Protein AF-A0A969QFD8-F1 (afdb_monomer_lite)

Radius of gyration: 20.41 Å; chains: 1; bounding box: 61×37×52 Å

Sequence (266 aa):
MTRLIWNYPTSTESVPLLQQVFSNPSCPCCQQQPLLTPTDKQSQSDGSTYSVYLQVLVCPECGWWFISKDSWSSYCDDRDRAFRNVSATGAALARYSTLLDSEQITLLCNEVKQHLSGQGVSKAWGAMEDATLMILKDFGYQARATARSKDGGVDIILDHPVKGTVYVQVKHSKNKIGVEILRELVGTMCIRGINDALLVTSSGFTKGVQCERDFASNAGRIVELVDGERFIAALNLSSKLHIPKLDEILTVAQPSTPILGEIRDL

Foldseek 3Di:
DPDDLLFQDCPQVPLVVLLCCVVFQADPPVVDDDRFDWDEKDKDDPVAFKIWIWTKTADLPQGKIKIKIWMWGDDPVGRQKIKIWMFMGIAGQPHQDPLDDPVLLVVLLVLLVQLQVLHDDQPSQVSLLSLVQLLSVSSVWDKDADPPDDQQQFGMWTQDPPQGIETEHEEEDSDADELVVVVSVLVSCVVVVHQHYEYAYSYHHDPVNVVSQVVSVVVSRHYDYHYNLSSSLSSQSSDSPDNHYPVSNVSRYDRDRINDIDMDRD

Structure (mmCIF, N/CA/C/O backbone):
data_AF-A0A969QFD8-F1
#
_entry.id   AF-A0A969QFD8-F1
#
loop_
_atom_site.group_PDB
_atom_site.id
_atom_site.type_symbol
_atom_site.label_atom_id
_atom_site.label_alt_id
_atom_site.label_comp_id
_atom_site.label_asym_id
_atom_site.label_entity_id
_atom_site.label_seq_id
_atom_site.pdbx_PDB_ins_code
_atom_site.Cartn_x
_atom_site.Cartn_y
_atom_site.Cartn_z
_atom_site.occupancy
_atom_site.B_iso_or_equiv
_atom_site.auth_seq_id
_atom_site.auth_comp_id
_atom_site.auth_asym_id
_atom_site.auth_atom_id
_atom_site.pdbx_PDB_model_num
ATOM 1 N N . MET A 1 1 ? 9.163 -15.583 5.776 1.00 44.06 1 MET A N 1
ATOM 2 C CA . MET A 1 1 ? 8.708 -14.208 6.077 1.00 44.06 1 MET A CA 1
ATOM 3 C C . MET A 1 1 ? 7.225 -14.135 5.788 1.00 44.06 1 MET A C 1
ATOM 5 O O . MET A 1 1 ? 6.814 -14.563 4.715 1.00 44.06 1 MET A O 1
ATOM 9 N N . THR A 1 2 ? 6.422 -13.672 6.739 1.00 55.09 2 THR A N 1
ATOM 10 C CA . THR A 1 2 ? 4.985 -13.475 6.536 1.00 55.09 2 THR A CA 1
ATOM 11 C C . THR A 1 2 ? 4.796 -12.332 5.544 1.00 55.09 2 THR A C 1
ATOM 13 O O . THR A 1 2 ? 5.302 -11.235 5.764 1.00 55.09 2 THR A O 1
ATOM 16 N N . ARG A 1 3 ? 4.133 -12.600 4.421 1.00 68.94 3 ARG A N 1
ATOM 17 C CA . ARG A 1 3 ? 3.879 -11.601 3.380 1.00 68.94 3 ARG A CA 1
ATOM 18 C C . ARG A 1 3 ? 3.001 -10.475 3.939 1.00 68.94 3 ARG A C 1
ATOM 20 O O . ARG A 1 3 ? 1.998 -10.769 4.591 1.00 68.94 3 ARG A O 1
ATOM 27 N N . LEU A 1 4 ? 3.407 -9.226 3.696 1.00 87.25 4 LEU A N 1
ATOM 28 C CA . LEU A 1 4 ? 2.625 -8.036 4.044 1.00 87.25 4 LEU A CA 1
ATOM 29 C C . LEU A 1 4 ? 1.307 -8.039 3.264 1.00 87.25 4 LEU A C 1
ATOM 31 O O . LEU A 1 4 ? 1.282 -8.397 2.086 1.00 87.25 4 LEU A O 1
ATOM 35 N N . ILE A 1 5 ? 0.236 -7.641 3.937 1.00 92.62 5 ILE A N 1
ATOM 36 C CA . ILE A 1 5 ? -1.103 -7.487 3.377 1.00 92.62 5 ILE A CA 1
ATOM 37 C C . ILE A 1 5 ? -1.192 -6.134 2.660 1.00 92.62 5 ILE A C 1
ATOM 39 O O . ILE A 1 5 ? -1.729 -6.079 1.556 1.00 92.62 5 ILE A O 1
ATOM 43 N N . TRP A 1 6 ? -0.629 -5.059 3.236 1.00 94.62 6 TRP A N 1
ATOM 44 C CA . TRP A 1 6 ? -0.626 -3.720 2.625 1.00 94.62 6 TRP A CA 1
ATOM 45 C C . TRP A 1 6 ? 0.521 -3.551 1.621 1.00 94.62 6 TRP A C 1
ATOM 47 O O . TRP A 1 6 ? 1.492 -2.821 1.848 1.00 94.62 6 TRP A O 1
ATOM 57 N N . ASN A 1 7 ? 0.449 -4.315 0.538 1.00 89.31 7 ASN A N 1
ATOM 58 C CA . ASN A 1 7 ? 1.453 -4.361 -0.515 1.00 89.31 7 ASN A CA 1
ATOM 59 C C . ASN A 1 7 ? 0.791 -4.857 -1.805 1.00 89.31 7 ASN A C 1
ATOM 61 O O . ASN A 1 7 ? -0.058 -5.754 -1.744 1.00 89.31 7 ASN A O 1
ATOM 65 N N . TYR A 1 8 ? 1.200 -4.328 -2.960 1.00 81.81 8 TYR A N 1
ATOM 66 C CA . TYR A 1 8 ? 0.716 -4.854 -4.234 1.00 81.81 8 TYR A CA 1
ATOM 67 C C . TYR A 1 8 ? 1.110 -6.325 -4.369 1.00 81.81 8 TYR A C 1
ATOM 69 O O . TYR A 1 8 ? 2.271 -6.692 -4.137 1.00 81.81 8 TYR A O 1
ATOM 77 N N . PRO A 1 9 ? 0.157 -7.207 -4.706 1.00 69.19 9 PRO A N 1
ATOM 78 C CA . PRO A 1 9 ? 0.462 -8.608 -4.805 1.00 69.19 9 PRO A CA 1
ATOM 79 C C . PRO A 1 9 ? 1.379 -8.859 -5.994 1.00 69.19 9 PRO A C 1
ATOM 81 O O . PRO A 1 9 ? 1.215 -8.322 -7.083 1.00 69.19 9 PRO A O 1
ATOM 84 N N . THR A 1 10 ? 2.232 -9.848 -5.803 1.00 58.56 10 THR A N 1
ATOM 85 C CA . THR A 1 10 ? 2.947 -10.566 -6.845 1.00 58.56 10 THR A CA 1
ATOM 86 C C . THR A 1 10 ? 2.065 -11.140 -7.973 1.00 58.56 10 THR A C 1
ATOM 88 O O . THR A 1 10 ? 2.559 -11.798 -8.871 1.00 58.56 10 THR A O 1
ATOM 91 N N . SER A 1 11 ? 0.738 -11.013 -7.953 1.00 51.22 11 SER A N 1
ATOM 92 C CA . SER A 1 11 ? -0.118 -11.596 -9.002 1.00 51.22 11 SER A CA 1
ATOM 93 C C . SER A 1 11 ? 0.009 -10.879 -10.349 1.00 51.22 11 SER A C 1
ATOM 95 O O . SER A 1 11 ? -0.437 -11.395 -11.369 1.00 51.22 11 SER A O 1
ATOM 97 N N . THR A 1 12 ? 0.639 -9.709 -10.371 1.00 56.19 12 THR A N 1
ATOM 98 C CA . THR A 1 12 ? 1.088 -9.019 -11.584 1.00 56.19 12 THR A CA 1
ATOM 99 C C . THR A 1 12 ? 2.451 -9.520 -12.081 1.0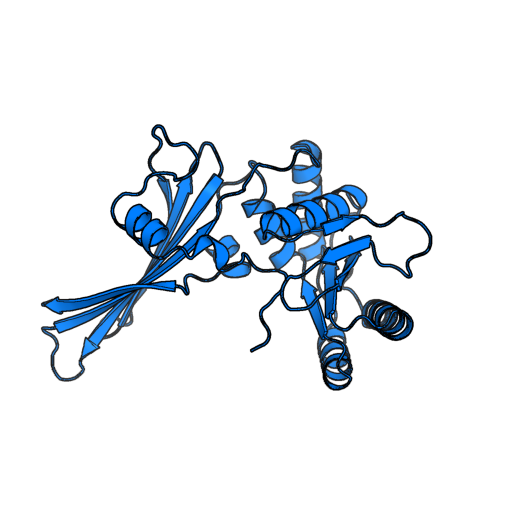0 56.19 12 THR A C 1
ATOM 101 O O . THR A 1 12 ? 2.889 -9.125 -13.160 1.00 56.19 12 THR A O 1
ATOM 104 N N . GLU A 1 13 ? 3.091 -10.446 -11.355 1.00 62.28 13 GLU A N 1
ATOM 105 C CA . GLU A 1 13 ? 4.357 -11.116 -11.694 1.00 62.28 13 GLU A CA 1
ATOM 106 C C . GLU A 1 13 ? 4.190 -12.231 -12.725 1.00 62.28 13 GLU A C 1
ATOM 108 O O . GLU A 1 13 ? 4.872 -13.257 -12.690 1.00 62.28 13 GLU A O 1
ATOM 113 N N . SER A 1 14 ? 3.287 -12.053 -13.688 1.00 82.19 14 SER A N 1
ATOM 114 C CA . SER A 1 14 ? 3.366 -12.868 -14.892 1.00 82.19 14 SER A CA 1
ATOM 115 C C . SER A 1 14 ? 4.695 -12.534 -15.568 1.00 82.19 14 SER A C 1
ATOM 117 O O . SER A 1 14 ? 4.820 -11.501 -16.223 1.00 82.19 14 SER A O 1
ATOM 119 N N . VAL A 1 15 ? 5.707 -13.386 -15.368 1.00 86.94 15 VAL A N 1
ATOM 120 C CA . VAL A 1 15 ? 7.053 -13.212 -15.936 1.00 86.94 15 VAL A CA 1
ATOM 121 C C . VAL A 1 15 ? 6.979 -12.909 -17.438 1.00 86.94 15 VAL A C 1
ATOM 123 O O . VAL A 1 15 ? 7.601 -11.928 -17.845 1.00 86.94 15 VAL A O 1
ATOM 126 N N . PRO A 1 16 ? 6.161 -13.615 -18.254 1.00 89.38 16 PRO A N 1
ATOM 127 C CA . PRO A 1 16 ? 5.999 -13.271 -19.666 1.00 89.38 16 PRO A CA 1
ATOM 128 C C . PRO A 1 16 ? 5.479 -11.847 -19.899 1.00 89.38 16 PRO A C 1
ATOM 130 O O . PRO A 1 16 ? 5.976 -11.150 -20.781 1.00 89.38 16 PRO A O 1
ATOM 133 N N . LEU A 1 17 ? 4.512 -11.387 -19.098 1.00 87.12 17 LEU A N 1
ATOM 134 C CA . LEU A 1 17 ? 3.973 -10.030 -19.204 1.00 87.12 17 LEU A CA 1
ATOM 135 C C . LEU A 1 17 ? 5.034 -8.983 -18.851 1.00 87.12 17 LEU A C 1
ATOM 137 O O . LEU A 1 17 ? 5.200 -8.006 -19.577 1.00 87.12 17 LEU A O 1
ATOM 141 N N . LEU A 1 18 ? 5.767 -9.188 -17.755 1.00 89.56 18 LEU A N 1
ATOM 142 C CA . LEU A 1 18 ? 6.819 -8.270 -17.323 1.00 89.56 18 LEU A CA 1
ATOM 143 C C . LEU A 1 18 ? 7.976 -8.222 -18.328 1.00 89.56 18 LEU A C 1
ATOM 145 O O . LEU A 1 18 ? 8.463 -7.138 -18.636 1.00 89.56 18 LEU A O 1
ATOM 149 N N . GLN A 1 19 ? 8.381 -9.367 -18.886 1.00 91.12 19 GLN A N 1
ATOM 150 C CA . GLN A 1 19 ? 9.381 -9.444 -19.956 1.00 91.12 19 GLN A CA 1
ATOM 151 C C . GLN A 1 19 ? 8.914 -8.725 -21.225 1.00 91.12 19 GLN A C 1
ATOM 153 O O . GLN A 1 19 ? 9.698 -8.003 -21.846 1.00 91.12 19 GLN A O 1
ATOM 158 N N . GLN A 1 20 ? 7.641 -8.884 -21.599 1.00 88.56 20 GLN A N 1
ATOM 159 C CA . GLN A 1 20 ? 7.056 -8.183 -22.738 1.00 88.56 20 GLN A CA 1
ATOM 160 C C . GLN A 1 20 ? 7.079 -6.668 -22.520 1.00 88.56 20 GLN A C 1
ATOM 162 O O . GLN A 1 20 ? 7.530 -5.948 -23.405 1.00 88.56 20 GLN A O 1
ATOM 167 N N . VAL A 1 21 ? 6.640 -6.189 -21.352 1.00 89.25 21 VAL A N 1
ATOM 168 C CA . VAL A 1 21 ? 6.640 -4.757 -21.014 1.00 89.25 21 VAL A CA 1
ATOM 169 C C . VAL A 1 21 ? 8.061 -4.196 -20.965 1.00 89.25 21 VAL A C 1
ATOM 171 O O . VAL A 1 21 ? 8.307 -3.118 -21.496 1.00 89.25 21 VAL A O 1
ATOM 174 N N . PHE A 1 22 ? 9.008 -4.930 -20.379 1.00 91.00 22 PHE A N 1
ATOM 175 C CA . PHE A 1 22 ? 10.412 -4.520 -20.332 1.00 91.00 22 PHE A CA 1
ATOM 176 C C . PHE A 1 22 ? 11.025 -4.385 -21.733 1.00 91.00 22 PHE A C 1
ATOM 178 O O . PHE A 1 22 ? 11.768 -3.444 -21.998 1.00 91.00 22 PHE A O 1
ATOM 185 N N . SER A 1 23 ? 10.690 -5.306 -22.641 1.00 90.00 23 SER A N 1
ATOM 186 C CA . SER A 1 23 ? 11.219 -5.319 -24.013 1.00 90.00 23 SER A CA 1
ATOM 187 C C . SER A 1 23 ? 10.511 -4.318 -24.930 1.00 90.00 23 SER A C 1
ATOM 189 O O . SER A 1 23 ? 11.124 -3.741 -25.824 1.00 90.00 23 SER A O 1
ATOM 191 N N . ASN A 1 24 ? 9.207 -4.130 -24.728 1.00 88.81 24 ASN A N 1
ATOM 192 C CA . ASN A 1 24 ? 8.355 -3.224 -25.483 1.00 88.81 24 ASN A CA 1
ATOM 193 C C . ASN A 1 24 ? 7.373 -2.540 -24.513 1.00 88.81 24 ASN A C 1
ATOM 195 O O . ASN A 1 24 ? 6.328 -3.133 -24.210 1.00 88.81 24 ASN A O 1
ATOM 199 N N . PRO A 1 25 ? 7.687 -1.319 -24.028 1.00 88.12 25 PRO A N 1
ATOM 200 C CA . PRO A 1 25 ? 6.957 -0.627 -22.964 1.00 88.12 25 PRO A CA 1
ATOM 201 C C . PRO A 1 25 ? 5.576 -0.162 -23.429 1.00 88.12 25 PRO A C 1
ATOM 203 O O . PRO A 1 25 ? 5.309 1.015 -23.635 1.00 88.12 25 PRO A O 1
ATOM 206 N N . SER A 1 26 ? 4.678 -1.121 -23.594 1.00 87.06 26 SER A N 1
ATOM 207 C CA . SER A 1 26 ? 3.299 -0.969 -24.028 1.00 87.06 26 SER A CA 1
ATOM 208 C C . SER A 1 26 ? 2.376 -1.262 -22.855 1.00 87.06 26 SER A C 1
ATOM 210 O O . SER A 1 26 ? 2.616 -2.187 -22.080 1.00 87.06 26 SER A O 1
ATOM 212 N N . CYS A 1 27 ? 1.326 -0.455 -22.696 1.00 86.00 27 CYS A N 1
ATOM 213 C CA . CYS A 1 27 ? 0.363 -0.668 -21.624 1.00 86.00 27 CYS A CA 1
ATOM 214 C C . CYS A 1 27 ? -0.453 -1.952 -21.875 1.00 86.00 27 CYS A C 1
ATOM 216 O O . CYS A 1 27 ? -1.173 -2.012 -22.878 1.00 86.00 27 CYS A O 1
ATOM 218 N N . PRO A 1 28 ? -0.435 -2.942 -20.959 1.00 81.38 28 PRO A N 1
ATOM 219 C CA . PRO A 1 28 ? -1.220 -4.169 -21.118 1.00 81.38 28 PRO A CA 1
ATOM 220 C C . PRO A 1 28 ? -2.738 -3.944 -21.114 1.00 81.38 28 PRO A C 1
ATOM 222 O O . PRO A 1 28 ? -3.484 -4.750 -21.669 1.00 81.38 28 PRO A O 1
ATOM 225 N N . CYS A 1 29 ? -3.201 -2.858 -20.486 1.00 80.00 29 CYS A N 1
ATOM 226 C CA . CYS A 1 29 ? -4.624 -2.562 -20.321 1.00 80.00 29 CYS A CA 1
ATOM 227 C C . CYS A 1 29 ? -5.227 -1.790 -21.494 1.00 80.00 29 CYS A C 1
ATOM 229 O O . CYS A 1 29 ? -6.344 -2.093 -21.904 1.00 80.00 29 CYS A O 1
ATOM 231 N N . CYS A 1 30 ? -4.525 -0.785 -22.027 1.00 81.12 30 CYS A N 1
ATOM 232 C CA . CYS A 1 30 ? -5.112 0.105 -23.032 1.00 81.12 30 CYS A CA 1
ATOM 233 C C . CYS A 1 30 ? -5.181 -0.525 -24.427 1.00 81.12 30 CYS A C 1
ATOM 235 O O . CYS A 1 30 ? -5.957 -0.038 -25.238 1.00 81.12 30 CYS A O 1
ATOM 237 N N . GLN A 1 31 ? -4.406 -1.589 -24.699 1.00 68.25 31 GLN A N 1
ATOM 238 C CA . GLN A 1 31 ? -4.367 -2.407 -25.935 1.00 68.25 31 GLN A CA 1
ATOM 239 C C . GLN A 1 31 ? -4.260 -1.654 -27.284 1.00 68.25 31 GLN A C 1
ATOM 241 O O . GLN A 1 31 ? -4.106 -2.274 -28.333 1.00 68.25 31 GLN A O 1
ATOM 246 N N . GLN A 1 32 ? -4.276 -0.327 -27.269 1.00 60.97 32 GLN A N 1
ATOM 247 C CA . GLN A 1 32 ? -4.132 0.609 -28.368 1.00 60.97 32 GLN A CA 1
ATOM 248 C C . GLN A 1 32 ? -3.302 1.752 -27.791 1.00 60.97 32 GLN A C 1
ATOM 250 O O . GLN A 1 32 ? -3.671 2.297 -26.754 1.00 60.97 32 GLN A O 1
ATOM 255 N N . GLN A 1 33 ? -2.131 1.999 -28.385 1.00 67.88 33 GLN A N 1
ATOM 256 C CA . GLN A 1 33 ? -1.083 2.923 -27.924 1.00 67.88 33 GLN A CA 1
ATOM 257 C C . GLN A 1 33 ? -1.597 4.024 -26.977 1.00 67.88 33 GLN A C 1
ATOM 259 O O . GLN A 1 33 ? -2.356 4.899 -27.386 1.00 67.88 33 GLN A O 1
ATOM 264 N N . PRO A 1 34 ? -1.139 3.992 -25.718 1.00 67.38 34 PRO A N 1
ATOM 265 C CA . PRO A 1 34 ? 0.141 4.642 -25.477 1.00 67.38 34 PRO A CA 1
ATOM 266 C C . PRO A 1 34 ? 1.243 3.696 -24.999 1.00 67.38 34 PRO A C 1
ATOM 268 O O . PRO A 1 34 ? 1.012 2.696 -24.311 1.00 67.38 34 PRO A O 1
ATOM 271 N N . LEU A 1 35 ? 2.469 4.068 -25.369 1.00 80.44 35 LEU A N 1
ATOM 272 C CA . LEU A 1 35 ? 3.688 3.576 -24.740 1.00 80.44 35 LEU A CA 1
ATOM 273 C C . LEU A 1 35 ? 3.710 4.059 -23.288 1.00 80.44 35 LEU A C 1
ATOM 275 O O . LEU A 1 35 ? 3.351 5.204 -23.006 1.00 80.44 35 LEU A O 1
ATOM 279 N N . LEU A 1 36 ? 4.124 3.192 -22.372 1.00 85.94 36 LEU A N 1
ATOM 280 C CA . LEU A 1 36 ? 4.366 3.591 -20.997 1.00 85.94 36 LEU A CA 1
ATOM 281 C C . LEU A 1 36 ? 5.479 4.634 -20.983 1.00 85.94 36 LEU A C 1
ATOM 283 O O . LEU A 1 36 ? 6.554 4.432 -21.551 1.00 85.94 36 LEU A O 1
ATOM 287 N N . THR A 1 37 ? 5.215 5.757 -20.333 1.00 86.38 37 THR A N 1
ATOM 288 C CA . THR A 1 37 ? 6.159 6.865 -20.266 1.00 86.38 37 THR A CA 1
ATOM 289 C C . THR A 1 37 ? 7.033 6.720 -19.028 1.00 86.38 37 THR A C 1
ATOM 291 O O . THR A 1 37 ? 6.484 6.478 -17.949 1.00 86.38 37 THR A O 1
ATOM 294 N N . PRO A 1 38 ? 8.362 6.891 -19.136 1.00 88.19 38 PRO A N 1
ATOM 295 C CA . PRO A 1 38 ? 9.219 7.004 -17.967 1.00 88.19 38 PRO A CA 1
ATOM 296 C C . PRO A 1 38 ? 8.808 8.201 -17.112 1.00 88.19 38 PRO A C 1
ATOM 298 O O . PRO A 1 38 ? 8.730 9.316 -17.627 1.00 88.19 38 PRO A O 1
ATOM 301 N N . THR A 1 39 ? 8.552 7.979 -15.825 1.00 86.94 39 THR A N 1
ATOM 302 C CA . THR A 1 39 ? 8.133 9.047 -14.897 1.00 86.94 39 THR A CA 1
ATOM 303 C C . THR A 1 39 ? 9.226 9.408 -13.907 1.00 86.94 39 THR A C 1
ATOM 305 O O . THR A 1 39 ? 9.396 10.581 -13.582 1.00 86.94 39 THR A O 1
ATOM 308 N N . ASP A 1 40 ? 9.990 8.414 -13.462 1.00 88.88 40 ASP A N 1
ATOM 309 C CA . ASP A 1 40 ? 11.033 8.577 -12.460 1.00 88.88 40 ASP A CA 1
ATOM 310 C C . ASP A 1 40 ? 12.137 7.528 -12.651 1.00 88.88 40 ASP A C 1
ATOM 312 O O . ASP A 1 40 ? 11.900 6.430 -13.174 1.00 88.88 40 ASP A O 1
ATOM 316 N N . LYS A 1 41 ? 13.363 7.875 -12.259 1.00 91.88 41 LYS A N 1
ATOM 317 C CA . LYS A 1 41 ? 14.524 6.986 -12.331 1.00 91.88 41 LYS A CA 1
ATOM 318 C C . LYS A 1 41 ? 15.559 7.331 -11.272 1.00 91.88 41 LYS A C 1
ATOM 320 O O . LYS A 1 41 ? 15.825 8.496 -10.993 1.00 91.88 41 LYS A O 1
ATOM 325 N N . GLN A 1 42 ? 16.230 6.303 -10.774 1.00 94.44 42 GLN A N 1
ATOM 326 C CA . GLN A 1 42 ? 17.349 6.446 -9.853 1.00 94.44 42 GLN A CA 1
ATOM 327 C C . GLN A 1 42 ? 18.483 5.527 -10.284 1.00 94.44 42 GLN A C 1
ATOM 329 O O . GLN A 1 42 ? 18.254 4.399 -10.709 1.00 94.44 42 GLN A O 1
ATOM 334 N N . SER A 1 43 ? 19.716 6.001 -10.155 1.00 92.62 43 SER A N 1
ATOM 335 C CA . SER A 1 43 ? 20.909 5.190 -10.372 1.00 92.62 43 SER A CA 1
ATOM 336 C C . SER A 1 43 ? 21.813 5.259 -9.154 1.00 92.62 43 SER A C 1
ATOM 338 O O . SER A 1 43 ? 22.049 6.342 -8.620 1.00 92.62 43 SER A O 1
ATOM 340 N N . GLN A 1 44 ? 22.357 4.119 -8.755 1.00 91.94 44 GLN A N 1
ATOM 341 C CA . GLN A 1 44 ? 23.381 4.006 -7.728 1.00 91.94 44 GLN A CA 1
ATOM 342 C C . GLN A 1 44 ? 24.544 3.204 -8.303 1.00 91.94 44 GLN A C 1
ATOM 344 O O . GLN A 1 44 ? 24.328 2.162 -8.910 1.00 91.94 44 GLN A O 1
ATOM 349 N N . SER A 1 45 ? 25.772 3.680 -8.126 1.00 88.56 45 SER A N 1
ATOM 350 C CA . SER A 1 45 ? 26.978 2.975 -8.555 1.00 88.56 45 SER A CA 1
ATOM 351 C C . SER A 1 45 ? 28.075 3.177 -7.520 1.00 88.56 45 SER A C 1
ATOM 353 O O . SER A 1 45 ? 28.200 4.270 -6.965 1.00 88.56 45 SER A O 1
ATOM 355 N N . ASP A 1 46 ? 28.853 2.131 -7.260 1.00 86.19 46 ASP A N 1
ATOM 356 C CA . ASP A 1 46 ? 30.085 2.213 -6.469 1.00 86.19 46 ASP A CA 1
ATOM 357 C C . ASP A 1 46 ? 31.292 2.689 -7.308 1.00 86.19 46 ASP A C 1
ATOM 359 O O . ASP A 1 46 ? 32.407 2.788 -6.799 1.00 86.19 46 ASP A O 1
ATOM 363 N N . GLY A 1 47 ? 31.076 2.971 -8.600 1.00 78.94 47 GLY A N 1
ATOM 364 C CA . GLY A 1 47 ? 32.098 3.409 -9.549 1.00 78.94 47 GLY A CA 1
ATOM 365 C C . GLY A 1 47 ? 33.055 2.309 -10.011 1.00 78.94 47 GLY A C 1
ATOM 366 O O . GLY A 1 47 ? 34.037 2.620 -10.683 1.00 78.94 47 GLY A O 1
ATOM 367 N N . SER A 1 48 ? 32.815 1.047 -9.651 1.00 77.38 48 SER A N 1
ATOM 368 C CA . SER A 1 48 ? 33.749 -0.045 -9.927 1.00 77.38 48 SER A CA 1
ATOM 369 C C . SER A 1 48 ? 33.080 -1.381 -10.237 1.00 77.38 48 SER A C 1
ATOM 371 O O . SER A 1 48 ? 33.228 -1.880 -11.348 1.00 77.38 48 SER A O 1
ATOM 373 N N . THR A 1 49 ? 32.384 -1.980 -9.274 1.00 81.50 49 THR A N 1
ATOM 374 C CA . THR A 1 49 ? 31.959 -3.383 -9.332 1.00 81.50 49 THR A CA 1
ATOM 375 C C . THR A 1 49 ? 30.460 -3.559 -9.341 1.00 81.50 49 THR A C 1
ATOM 377 O O . THR A 1 49 ? 29.990 -4.600 -9.788 1.00 81.50 49 THR A O 1
ATOM 380 N N . TYR A 1 50 ? 29.708 -2.572 -8.866 1.00 87.62 50 TYR A N 1
ATOM 381 C CA . TYR A 1 50 ? 28.277 -2.706 -8.692 1.00 87.62 50 TYR A CA 1
ATOM 382 C C . TYR A 1 50 ? 27.540 -1.433 -9.084 1.00 87.62 50 TYR A C 1
ATOM 384 O O . TYR A 1 50 ? 27.818 -0.338 -8.588 1.00 87.62 50 TYR A O 1
ATOM 392 N N . SER A 1 51 ? 26.541 -1.594 -9.947 1.00 92.00 51 SER A N 1
ATOM 393 C CA . SER A 1 51 ? 25.603 -0.528 -10.275 1.00 92.00 51 SER A CA 1
ATOM 394 C C . SER A 1 51 ? 24.169 -1.036 -10.329 1.00 92.00 51 SER A C 1
ATOM 396 O O . SER A 1 51 ? 23.899 -2.201 -10.613 1.00 92.00 51 SER A O 1
ATOM 398 N N . VAL A 1 52 ? 23.237 -0.149 -9.997 1.00 93.94 52 VAL A N 1
ATOM 399 C CA . VAL A 1 52 ? 21.801 -0.407 -9.970 1.00 93.94 52 VAL A CA 1
ATOM 400 C C . VAL A 1 52 ? 21.086 0.760 -10.611 1.00 93.94 52 VAL A C 1
ATOM 402 O O . VAL A 1 52 ? 21.313 1.913 -10.246 1.00 93.94 52 VAL A O 1
ATOM 405 N N . TYR A 1 53 ? 20.165 0.442 -11.507 1.00 94.81 53 TYR A N 1
ATOM 406 C CA . TYR A 1 53 ? 19.296 1.388 -12.179 1.00 94.81 53 TYR A CA 1
ATOM 407 C C . TYR A 1 53 ? 17.845 1.006 -11.900 1.00 94.81 53 TYR A C 1
ATOM 409 O O . TYR A 1 53 ? 17.417 -0.114 -12.169 1.00 94.81 53 TYR A O 1
ATOM 417 N N . LEU A 1 54 ? 17.092 1.940 -11.334 1.00 95.19 54 LEU A N 1
ATOM 418 C CA . LEU A 1 54 ? 15.655 1.840 -11.129 1.00 95.19 54 LEU A CA 1
ATOM 419 C C . LEU A 1 54 ? 14.952 2.734 -12.142 1.00 95.19 54 LEU A C 1
ATOM 421 O O . LEU A 1 54 ? 15.343 3.889 -12.326 1.00 95.19 54 LEU A O 1
ATOM 425 N N . GLN A 1 55 ? 13.903 2.212 -12.768 1.00 94.06 55 GLN A N 1
ATOM 426 C CA . GLN A 1 55 ? 13.085 2.958 -13.716 1.00 94.06 55 GLN A CA 1
ATOM 427 C C . GLN A 1 55 ? 11.610 2.665 -13.485 1.00 94.06 55 GLN A C 1
ATOM 429 O O . GLN A 1 55 ? 11.219 1.501 -13.396 1.00 94.06 55 GLN A O 1
ATOM 434 N N . VAL A 1 56 ? 10.810 3.729 -13.432 1.00 92.12 56 VAL A N 1
ATOM 435 C CA . VAL A 1 56 ? 9.351 3.667 -13.370 1.00 92.12 56 VAL A CA 1
ATOM 436 C C . 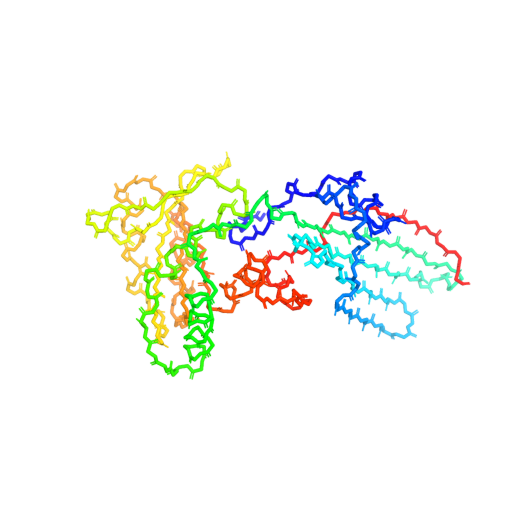VAL A 1 56 ? 8.769 4.048 -14.722 1.00 92.12 56 VAL A C 1
ATOM 438 O O . VAL A 1 56 ? 9.135 5.070 -15.302 1.00 92.12 56 VAL A O 1
ATOM 441 N N . LEU A 1 57 ? 7.842 3.231 -15.203 1.00 90.56 57 LEU A N 1
ATOM 442 C CA . LEU A 1 57 ? 7.043 3.448 -16.396 1.00 90.56 57 LEU A CA 1
ATOM 443 C C . LEU A 1 57 ? 5.567 3.514 -15.996 1.00 90.56 57 LEU A C 1
ATOM 445 O O . LEU A 1 57 ? 5.108 2.664 -15.237 1.00 90.56 57 LEU A O 1
ATOM 449 N N . VAL A 1 58 ? 4.814 4.482 -16.519 1.00 88.19 58 VAL A N 1
ATOM 450 C CA . VAL A 1 58 ? 3.377 4.631 -16.225 1.00 88.19 58 VAL A CA 1
ATOM 451 C C . VAL A 1 58 ? 2.581 4.854 -17.508 1.00 88.19 58 VAL A C 1
ATOM 453 O O . VAL A 1 58 ? 3.040 5.522 -18.432 1.00 88.19 58 VAL A O 1
ATOM 456 N N . CYS A 1 59 ? 1.371 4.301 -17.572 1.00 85.50 59 CYS A N 1
ATOM 457 C CA . CYS A 1 59 ? 0.390 4.620 -18.598 1.00 85.50 59 CYS A CA 1
ATOM 458 C C . CYS A 1 59 ? -0.388 5.884 -18.197 1.00 85.50 59 CYS A C 1
ATOM 460 O O . CYS A 1 59 ? -1.099 5.839 -17.194 1.00 85.50 59 CYS A O 1
ATOM 462 N N . PRO A 1 60 ? -0.339 6.980 -18.973 1.00 80.19 60 PRO A N 1
ATOM 463 C CA . PRO A 1 60 ? -1.062 8.209 -18.628 1.00 80.19 60 PRO A CA 1
ATOM 464 C C . PRO A 1 60 ? -2.593 8.054 -18.677 1.00 80.19 60 PRO A C 1
ATOM 466 O O . PRO A 1 60 ? -3.305 8.794 -18.009 1.00 80.19 60 PRO A O 1
ATOM 469 N N . GLU A 1 61 ? -3.105 7.078 -19.431 1.00 79.38 61 GLU A N 1
ATOM 470 C CA . GLU A 1 61 ? -4.547 6.876 -19.627 1.00 79.38 61 GLU A CA 1
ATOM 471 C C . GLU A 1 61 ? -5.202 6.091 -18.483 1.00 79.38 61 GLU A C 1
ATOM 473 O O . GLU A 1 61 ? -6.247 6.472 -17.939 1.00 79.38 61 GLU A O 1
ATOM 478 N N . CYS A 1 62 ? -4.595 4.957 -18.118 1.00 78.62 62 CYS A N 1
ATOM 479 C CA . CYS A 1 62 ? -5.164 4.026 -17.145 1.00 78.62 62 CYS A CA 1
ATOM 480 C C . CYS A 1 62 ? -4.341 3.885 -15.855 1.00 78.62 62 CYS A C 1
ATOM 482 O O . CYS A 1 62 ? -4.717 3.079 -15.009 1.00 78.62 62 CYS A O 1
ATOM 484 N N . GLY A 1 63 ? -3.215 4.597 -15.727 1.00 79.00 63 GLY A N 1
ATOM 485 C CA . GLY A 1 63 ? -2.325 4.582 -14.556 1.00 79.00 63 GLY A CA 1
ATOM 486 C C . GLY A 1 63 ? -1.632 3.260 -14.268 1.00 79.00 63 GLY A C 1
ATOM 487 O O . GLY A 1 63 ? -1.075 3.092 -13.189 1.00 79.00 63 GLY A O 1
ATOM 488 N N . TRP A 1 64 ? -1.652 2.323 -15.220 1.00 83.81 64 TRP A N 1
ATOM 489 C CA . TRP A 1 64 ? -0.861 1.101 -15.122 1.00 83.81 64 TRP A CA 1
ATOM 490 C C . TRP A 1 64 ? 0.606 1.469 -14.936 1.00 83.81 64 TRP A C 1
ATOM 492 O O . TRP A 1 64 ? 1.123 2.267 -15.719 1.00 83.81 64 TRP A O 1
ATOM 502 N N . TRP A 1 65 ? 1.273 0.900 -13.941 1.00 88.44 65 TRP A N 1
ATOM 503 C CA . TRP A 1 65 ? 2.667 1.213 -13.649 1.00 88.44 65 TRP A CA 1
ATOM 504 C C . TRP A 1 65 ? 3.544 -0.035 -13.678 1.00 88.44 65 TRP A C 1
ATOM 506 O O . TRP A 1 65 ? 3.092 -1.154 -13.432 1.00 88.44 65 TRP A O 1
ATOM 516 N N . PHE A 1 66 ? 4.823 0.176 -13.966 1.00 90.19 66 PHE A N 1
ATOM 517 C CA . PHE A 1 66 ? 5.872 -0.833 -13.964 1.00 90.19 66 PHE A CA 1
ATOM 518 C C . PHE A 1 66 ? 7.151 -0.245 -13.416 1.00 90.19 66 PHE A C 1
ATOM 520 O O . PHE A 1 66 ? 7.530 0.870 -13.759 1.00 90.19 66 PHE A O 1
ATOM 527 N N . ILE A 1 67 ? 7.823 -1.024 -12.585 1.00 92.44 67 ILE A N 1
ATOM 528 C CA . ILE A 1 67 ? 9.133 -0.706 -12.053 1.00 92.44 67 ILE A CA 1
ATOM 529 C C . ILE A 1 67 ? 10.092 -1.846 -12.372 1.00 92.44 67 ILE A C 1
ATOM 531 O O . ILE A 1 67 ? 9.798 -3.013 -12.108 1.00 92.44 67 ILE A O 1
ATOM 535 N N . SER A 1 68 ? 11.260 -1.498 -12.903 1.00 94.00 68 SER A N 1
ATOM 536 C CA . SER A 1 68 ? 12.372 -2.427 -13.097 1.00 94.00 68 SER A CA 1
ATOM 537 C C . SER A 1 68 ? 13.593 -1.986 -12.306 1.00 94.00 68 SER A C 1
ATOM 539 O O . SER A 1 68 ? 13.917 -0.799 -12.269 1.00 94.00 68 SER A O 1
ATOM 541 N N . LYS A 1 69 ? 14.289 -2.963 -11.729 1.00 95.44 69 LYS A N 1
ATOM 542 C CA . LYS A 1 69 ? 15.614 -2.850 -11.131 1.00 95.44 69 LYS A CA 1
ATOM 543 C C . LYS A 1 69 ? 16.601 -3.611 -12.007 1.00 95.44 69 LYS A C 1
ATOM 545 O O . LYS A 1 69 ? 16.571 -4.835 -12.040 1.00 95.44 69 LYS A O 1
ATOM 550 N N . ASP A 1 70 ? 17.469 -2.881 -12.689 1.00 95.69 70 ASP A N 1
ATOM 551 C CA . ASP A 1 70 ? 18.557 -3.413 -13.506 1.00 95.69 70 ASP A CA 1
ATOM 552 C C . ASP A 1 70 ? 19.861 -3.313 -12.708 1.00 95.69 70 ASP A C 1
ATOM 554 O O . ASP A 1 70 ? 20.314 -2.218 -12.376 1.00 95.69 70 ASP A O 1
ATOM 558 N N . SER A 1 71 ? 20.413 -4.457 -12.318 1.00 94.25 71 SER A N 1
ATOM 559 C CA . SER A 1 71 ? 21.610 -4.555 -11.484 1.00 94.25 71 SER A CA 1
ATOM 560 C C . SER A 1 71 ? 22.752 -5.196 -12.251 1.00 94.25 71 SER A C 1
ATOM 562 O O . SER A 1 71 ? 22.566 -6.209 -12.921 1.00 94.25 71 SER A O 1
ATOM 564 N N . TRP A 1 72 ? 23.934 -4.612 -12.113 1.00 92.25 72 TRP A N 1
ATOM 565 C CA . TRP A 1 72 ? 25.159 -5.048 -12.762 1.00 92.25 72 TRP A CA 1
ATOM 566 C C . TRP A 1 72 ? 26.204 -5.315 -11.696 1.00 92.25 72 TRP A C 1
ATOM 568 O O . TRP A 1 72 ? 26.449 -4.456 -10.848 1.00 92.25 72 TRP A O 1
ATOM 578 N N . SER A 1 73 ? 26.816 -6.492 -11.751 1.00 90.44 73 SER A N 1
ATOM 579 C CA . SER A 1 73 ? 27.932 -6.870 -10.891 1.00 90.44 73 SER A CA 1
ATOM 580 C C . SER A 1 73 ? 29.083 -7.414 -11.729 1.00 90.44 73 SER A C 1
ATOM 582 O O . SER A 1 73 ? 28.916 -8.437 -12.398 1.00 90.44 73 SER A O 1
ATOM 584 N N . SER A 1 74 ? 30.239 -6.761 -11.680 1.00 84.81 74 SER A N 1
ATOM 585 C CA . SER A 1 74 ? 31.473 -7.258 -12.297 1.00 84.81 74 SER A CA 1
ATOM 586 C C . SER A 1 74 ? 32.149 -8.278 -11.386 1.00 84.81 74 SER A C 1
ATOM 588 O O . SER A 1 74 ? 32.075 -8.175 -10.157 1.00 84.81 74 SER A O 1
ATOM 590 N N . TYR A 1 75 ? 32.832 -9.258 -11.970 1.00 74.50 75 TYR A N 1
ATOM 591 C CA . TYR A 1 75 ? 33.639 -10.190 -11.188 1.00 74.50 75 TYR A CA 1
ATOM 592 C C . TYR A 1 75 ? 34.937 -9.504 -10.750 1.00 74.50 75 TYR A C 1
ATOM 594 O O . TYR A 1 75 ? 35.520 -8.714 -11.490 1.00 74.50 75 TYR A O 1
ATOM 602 N N . CYS A 1 76 ? 35.413 -9.800 -9.537 1.00 66.38 76 CYS A N 1
ATOM 603 C CA . CYS A 1 76 ? 36.657 -9.214 -9.023 1.00 66.38 76 CYS A CA 1
ATOM 604 C C . CYS A 1 76 ? 37.875 -9.540 -9.905 1.00 66.38 76 CYS A C 1
ATOM 606 O O . CYS A 1 76 ? 38.778 -8.709 -10.022 1.00 66.38 76 CYS A O 1
ATOM 608 N N . ASP A 1 77 ? 37.848 -10.706 -10.555 1.00 67.62 77 ASP A N 1
ATOM 609 C CA . ASP A 1 77 ? 38.960 -11.256 -11.335 1.00 67.62 77 ASP A CA 1
ATOM 610 C C . ASP A 1 77 ? 38.776 -11.103 -12.856 1.00 67.62 77 ASP A C 1
ATOM 612 O O . ASP A 1 77 ? 39.710 -11.358 -13.611 1.00 67.62 77 ASP A O 1
ATOM 616 N N . ASP A 1 78 ? 37.595 -10.670 -13.311 1.00 69.31 78 ASP A N 1
ATOM 617 C CA . ASP A 1 78 ? 37.264 -10.479 -14.726 1.00 69.31 78 ASP A CA 1
ATOM 618 C C . ASP A 1 78 ? 36.464 -9.180 -14.881 1.00 69.31 78 ASP A C 1
ATOM 620 O O . ASP A 1 78 ? 35.250 -9.135 -14.671 1.00 69.31 78 ASP A O 1
ATOM 624 N N . ARG 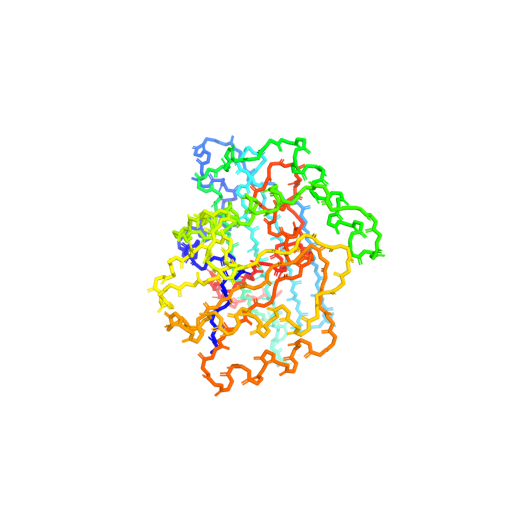A 1 79 ? 37.186 -8.093 -15.180 1.00 68.19 79 ARG A N 1
ATOM 625 C CA . ARG A 1 79 ? 36.601 -6.755 -15.363 1.00 68.19 79 ARG A CA 1
ATOM 626 C C . ARG A 1 79 ? 36.018 -6.543 -16.753 1.00 68.19 79 ARG A C 1
ATOM 628 O O . ARG A 1 79 ? 35.360 -5.527 -16.951 1.00 68.19 79 ARG A O 1
ATOM 635 N N . ASP A 1 80 ? 36.240 -7.478 -17.669 1.00 78.75 80 ASP A N 1
ATOM 636 C CA . ASP A 1 80 ? 35.716 -7.402 -19.029 1.00 78.75 80 ASP A CA 1
ATOM 637 C C . ASP A 1 80 ? 34.319 -8.023 -19.107 1.00 78.75 80 ASP A C 1
ATOM 639 O O . ASP A 1 80 ? 33.673 -7.960 -20.147 1.00 78.75 80 ASP A O 1
ATOM 643 N N . ARG A 1 81 ? 33.826 -8.618 -18.008 1.00 82.75 81 ARG A N 1
ATOM 644 C CA . ARG A 1 81 ? 32.518 -9.272 -17.946 1.00 82.75 81 ARG A CA 1
ATOM 645 C C . ARG A 1 81 ? 31.733 -8.842 -16.717 1.00 82.75 81 ARG A C 1
ATOM 647 O O . ARG A 1 81 ? 32.229 -8.835 -15.591 1.00 82.75 81 ARG A O 1
ATOM 654 N N . ALA A 1 82 ? 30.456 -8.555 -16.925 1.00 87.31 82 ALA A N 1
ATOM 655 C CA . ALA A 1 82 ? 29.506 -8.264 -15.866 1.00 87.31 82 ALA A CA 1
ATOM 656 C C . ALA A 1 82 ? 28.316 -9.213 -15.921 1.00 87.31 82 ALA A C 1
ATOM 658 O O . ALA A 1 82 ? 27.772 -9.525 -16.982 1.00 87.31 82 ALA A O 1
ATOM 659 N N . PHE A 1 83 ? 27.874 -9.642 -14.746 1.00 91.12 83 PHE A N 1
ATOM 660 C CA . PHE A 1 83 ? 26.576 -10.268 -14.594 1.00 91.12 83 PHE A CA 1
ATOM 661 C C . PHE A 1 83 ? 25.509 -9.180 -14.484 1.00 91.12 83 PHE A C 1
ATOM 663 O O . PHE A 1 83 ? 25.554 -8.337 -13.585 1.00 91.12 83 PHE A O 1
ATOM 670 N N . ARG A 1 84 ? 24.549 -9.207 -15.406 1.00 93.94 84 ARG A N 1
ATOM 671 C CA . ARG A 1 84 ? 23.377 -8.341 -15.416 1.00 93.94 84 ARG A CA 1
ATOM 672 C C . ARG A 1 84 ? 22.166 -9.130 -14.942 1.00 93.94 84 ARG A C 1
ATOM 674 O O . ARG A 1 84 ? 21.842 -10.178 -15.498 1.00 93.94 84 ARG A O 1
ATOM 681 N N . ASN A 1 85 ? 21.457 -8.589 -13.964 1.00 95.25 85 ASN A N 1
ATOM 682 C CA . ASN A 1 85 ? 20.217 -9.143 -13.446 1.00 95.25 85 ASN A CA 1
ATOM 683 C C . ASN A 1 85 ? 19.138 -8.064 -13.401 1.00 95.25 85 ASN A C 1
ATOM 685 O O . ASN A 1 85 ? 19.328 -7.023 -12.766 1.00 95.25 85 ASN A O 1
ATOM 689 N N . VAL A 1 86 ? 18.000 -8.340 -14.034 1.00 95.25 86 VAL A N 1
ATOM 690 C CA . VAL A 1 86 ? 16.838 -7.453 -14.039 1.00 95.25 86 VAL A CA 1
ATOM 691 C C . VAL A 1 86 ? 15.700 -8.115 -13.288 1.00 95.25 86 VAL A C 1
ATOM 693 O O . VAL A 1 86 ? 15.245 -9.202 -13.656 1.00 95.25 86 VAL A O 1
ATOM 696 N N . SER A 1 87 ? 15.200 -7.422 -12.270 1.00 94.31 87 SER A N 1
ATOM 697 C CA . SER A 1 87 ? 13.950 -7.762 -11.605 1.00 94.31 87 SER A CA 1
ATOM 698 C C . SER A 1 87 ? 12.900 -6.682 -11.826 1.00 94.31 87 SER A C 1
ATOM 700 O O . SER A 1 87 ? 13.223 -5.506 -11.978 1.00 94.31 87 SER A O 1
ATOM 702 N N . ALA A 1 88 ? 11.630 -7.064 -11.865 1.00 92.44 88 ALA A N 1
ATOM 703 C CA . ALA A 1 88 ? 10.538 -6.137 -12.108 1.00 92.44 88 ALA A CA 1
ATOM 704 C C . ALA A 1 88 ? 9.285 -6.497 -11.314 1.00 92.44 88 ALA A C 1
ATOM 706 O O . ALA A 1 88 ? 9.135 -7.618 -10.835 1.00 92.44 88 ALA A O 1
ATOM 707 N N . THR A 1 89 ? 8.401 -5.513 -11.199 1.00 90.62 89 THR A N 1
ATOM 708 C CA . THR A 1 89 ? 7.018 -5.641 -10.733 1.00 90.62 89 THR A CA 1
ATOM 709 C C . THR A 1 89 ? 6.202 -4.590 -11.481 1.00 90.62 89 THR A C 1
ATOM 711 O O . THR A 1 89 ? 6.718 -3.536 -11.846 1.00 90.62 89 THR A O 1
ATOM 714 N N . GLY A 1 90 ? 4.924 -4.843 -11.713 1.00 86.69 90 GLY A N 1
ATOM 715 C CA . GLY A 1 90 ? 4.003 -3.819 -12.203 1.00 86.69 90 GLY A CA 1
ATOM 716 C C . GLY A 1 90 ? 2.643 -3.991 -11.566 1.00 86.69 90 GLY A C 1
ATOM 717 O O . GLY A 1 90 ? 2.427 -4.971 -10.865 1.00 86.69 90 GLY A O 1
ATOM 718 N N . ALA A 1 91 ? 1.7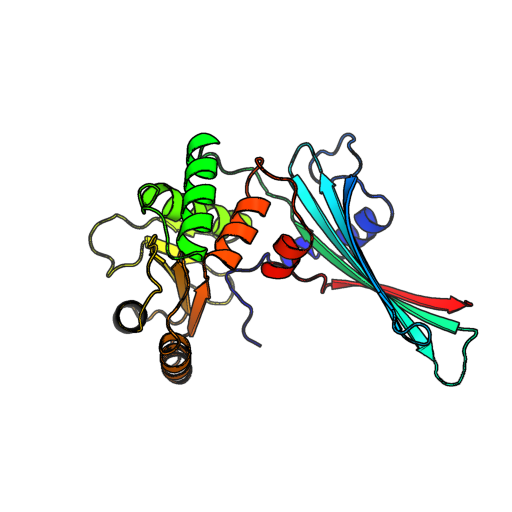10 -3.086 -11.810 1.00 78.56 91 ALA A N 1
ATOM 719 C CA . ALA A 1 91 ? 0.314 -3.357 -11.526 1.00 78.56 91 ALA A CA 1
ATOM 720 C C . ALA A 1 91 ? -0.613 -2.620 -12.480 1.00 78.56 91 ALA A C 1
ATOM 722 O O . ALA A 1 91 ? -0.410 -1.457 -12.828 1.00 78.56 91 ALA A O 1
ATOM 723 N N . ALA A 1 92 ? -1.667 -3.335 -12.865 1.00 65.50 92 ALA A N 1
ATOM 724 C CA . ALA A 1 92 ? -2.862 -2.743 -13.424 1.00 65.50 92 ALA A CA 1
ATOM 725 C C . ALA A 1 92 ? -3.807 -2.411 -12.282 1.00 65.50 92 ALA A C 1
ATOM 727 O O . ALA A 1 92 ? -4.181 -3.312 -11.534 1.00 65.50 92 ALA A O 1
ATOM 728 N N . LEU A 1 93 ? -4.288 -1.175 -12.217 1.00 62.34 93 LEU A N 1
ATOM 729 C CA . LEU A 1 93 ? -5.588 -0.957 -11.598 1.00 62.34 93 LEU A CA 1
ATOM 730 C C . LEU A 1 93 ? -6.613 -1.667 -12.484 1.00 62.34 93 LEU A C 1
ATOM 732 O O . LEU A 1 93 ? -6.726 -1.359 -13.673 1.00 62.34 93 LEU A O 1
ATOM 736 N N . ALA A 1 94 ? -7.323 -2.660 -11.943 1.00 52.66 94 ALA A N 1
ATOM 737 C CA . ALA A 1 94 ? -8.312 -3.416 -12.715 1.00 52.66 94 ALA A CA 1
ATOM 738 C C . ALA A 1 94 ? -9.418 -2.491 -13.257 1.00 52.66 94 ALA A C 1
ATOM 740 O O . ALA A 1 94 ? -9.918 -2.716 -14.357 1.00 52.66 94 ALA A O 1
ATOM 741 N N . ARG A 1 95 ? -9.752 -1.442 -12.488 1.00 59.62 95 ARG A N 1
ATOM 742 C CA . ARG A 1 95 ? -10.518 -0.226 -12.810 1.00 59.62 95 ARG A CA 1
ATOM 743 C C . ARG A 1 95 ? -10.269 0.763 -11.672 1.00 59.62 95 ARG A C 1
ATOM 745 O O . ARG A 1 95 ? -10.232 0.337 -10.526 1.00 59.62 95 ARG A O 1
ATOM 752 N N . TYR A 1 96 ? -10.191 2.060 -11.958 1.00 64.44 96 TYR A N 1
ATOM 753 C CA . TYR A 1 96 ? -10.269 3.053 -10.886 1.00 64.44 96 TYR A CA 1
ATOM 754 C C . TYR A 1 96 ? -11.602 2.908 -10.160 1.00 64.44 96 TYR A C 1
ATOM 756 O O . TYR A 1 96 ? -12.661 2.907 -10.798 1.00 64.44 96 TYR A O 1
ATOM 764 N N . SER A 1 97 ? -11.547 2.763 -8.841 1.00 68.00 97 SER A N 1
ATOM 765 C CA . SER A 1 97 ? -12.751 2.749 -8.022 1.00 68.00 97 SER A CA 1
ATOM 766 C C . SER A 1 97 ? -13.493 4.077 -8.152 1.00 68.00 97 SER A C 1
ATOM 768 O O . SER A 1 97 ? -12.892 5.147 -8.177 1.00 68.00 97 SER A O 1
ATOM 770 N N . THR A 1 98 ? -14.819 4.002 -8.207 1.00 73.56 98 THR A N 1
ATOM 771 C CA . THR A 1 98 ? -15.711 5.168 -8.233 1.00 73.56 98 THR A CA 1
ATOM 772 C C . THR A 1 98 ? -16.212 5.544 -6.837 1.00 73.56 98 THR A C 1
ATOM 774 O O . THR A 1 98 ? -17.171 6.300 -6.726 1.00 73.56 98 THR A O 1
ATOM 777 N N . LEU A 1 99 ? -15.635 4.961 -5.776 1.00 81.38 99 LEU A N 1
ATOM 778 C CA . LEU A 1 99 ? -16.043 5.228 -4.390 1.00 81.38 99 LEU A CA 1
ATOM 779 C C . LEU A 1 99 ? -15.708 6.652 -3.939 1.00 81.38 99 LEU A C 1
ATOM 781 O O . LEU A 1 99 ? -16.392 7.175 -3.068 1.00 81.38 99 LEU A O 1
ATOM 785 N N . LEU A 1 100 ? -14.674 7.261 -4.523 1.00 87.00 100 LEU A N 1
ATOM 786 C CA . LEU A 1 100 ? -14.240 8.613 -4.197 1.00 87.00 100 LEU A CA 1
ATOM 787 C C . LEU A 1 100 ? -14.122 9.458 -5.457 1.00 87.00 100 LEU A C 1
ATOM 789 O O . LEU A 1 100 ? -13.575 9.009 -6.467 1.00 87.00 100 LEU A O 1
ATOM 793 N N . ASP A 1 101 ? -14.596 10.695 -5.373 1.00 89.69 101 ASP A N 1
ATOM 794 C CA . ASP A 1 101 ? -14.342 11.706 -6.390 1.00 89.69 101 ASP A CA 1
ATOM 795 C C . ASP A 1 101 ? -13.002 12.434 -6.164 1.00 89.69 101 ASP A C 1
ATOM 797 O O . ASP A 1 101 ? -12.317 12.284 -5.145 1.00 89.69 101 ASP A O 1
ATOM 801 N N . SER A 1 102 ? -12.606 13.241 -7.148 1.00 88.00 102 SER A N 1
ATOM 802 C CA . SER A 1 102 ? -11.346 13.986 -7.118 1.00 88.00 102 SER A CA 1
ATOM 803 C C . SER A 1 102 ? -11.247 14.983 -5.957 1.00 88.00 102 SER A C 1
ATOM 805 O O . SER A 1 102 ? -10.141 15.230 -5.470 1.00 88.00 102 SER A O 1
ATOM 807 N N . GLU A 1 103 ? -12.362 15.568 -5.509 1.00 91.75 103 GLU A N 1
ATOM 808 C CA . GLU A 1 103 ? -12.380 16.532 -4.403 1.00 91.75 103 GLU A CA 1
ATOM 809 C C . GLU A 1 103 ? -12.129 15.813 -3.076 1.00 91.75 103 GLU A C 1
ATOM 811 O O . GLU A 1 103 ? -11.267 16.231 -2.298 1.00 91.75 103 GLU A O 1
ATOM 816 N N . GLN A 1 104 ? -12.802 14.681 -2.861 1.00 93.62 104 GLN A N 1
ATOM 817 C CA . GLN A 1 104 ? -12.620 13.838 -1.684 1.00 93.62 104 GLN A CA 1
ATOM 818 C C . GLN A 1 104 ? -11.184 13.312 -1.579 1.00 93.62 104 GLN A C 1
ATOM 820 O O . GLN A 1 104 ? -10.585 13.396 -0.505 1.00 93.62 104 GLN A O 1
ATOM 825 N N . ILE A 1 105 ? -10.602 12.824 -2.683 1.00 92.25 105 ILE A N 1
ATOM 826 C CA . ILE A 1 105 ? -9.206 12.352 -2.696 1.00 92.25 105 ILE A CA 1
ATOM 827 C C . ILE A 1 105 ? -8.250 13.516 -2.410 1.00 92.25 105 ILE A C 1
ATOM 829 O O . ILE A 1 105 ? -7.335 13.373 -1.600 1.00 92.25 105 ILE A O 1
ATOM 833 N N . THR A 1 106 ? -8.464 14.685 -3.022 1.00 93.88 106 THR A N 1
ATOM 834 C CA . THR A 1 106 ? -7.612 15.865 -2.797 1.00 93.88 106 THR A CA 1
ATOM 835 C C . THR A 1 106 ? -7.658 16.317 -1.339 1.00 93.88 106 THR A C 1
ATOM 837 O O . THR A 1 106 ? -6.610 16.557 -0.732 1.00 93.88 106 THR A O 1
ATOM 840 N N . LEU A 1 107 ? -8.856 16.400 -0.755 1.00 95.31 107 LEU A N 1
ATOM 841 C CA . LEU A 1 107 ? -9.040 16.736 0.654 1.00 95.31 107 LEU A CA 1
ATOM 842 C C . LEU A 1 107 ? -8.319 15.729 1.554 1.00 95.31 107 LEU A C 1
ATOM 844 O O . LEU A 1 107 ? -7.545 16.136 2.420 1.00 95.31 107 LEU A O 1
ATOM 848 N N . LEU A 1 108 ? -8.528 14.431 1.324 1.00 96.25 108 LEU A N 1
ATOM 849 C CA . LEU A 1 108 ? -7.914 13.370 2.115 1.00 96.25 108 LEU A CA 1
ATOM 850 C C . LEU A 1 108 ? -6.383 13.409 2.030 1.00 96.25 108 LEU A C 1
ATOM 852 O O . LEU A 1 108 ? -5.716 13.391 3.063 1.00 96.25 108 LEU A O 1
ATOM 856 N N . CYS A 1 109 ? -5.816 13.533 0.828 1.00 94.88 109 CYS A N 1
ATOM 857 C CA . CYS A 1 109 ? -4.370 13.660 0.641 1.00 94.88 109 CYS A CA 1
ATOM 858 C C . CYS A 1 109 ? -3.801 14.879 1.380 1.00 94.88 109 CYS A C 1
ATOM 860 O O . CYS A 1 109 ? -2.727 14.791 1.977 1.00 94.88 109 CYS A O 1
ATOM 862 N N . ASN A 1 110 ? -4.510 16.011 1.367 1.00 95.62 110 ASN A N 1
ATOM 863 C CA . ASN A 1 110 ? -4.096 17.207 2.098 1.00 95.62 110 ASN A CA 1
ATOM 864 C C . ASN A 1 110 ? -4.140 16.995 3.616 1.00 95.62 110 ASN A C 1
ATOM 866 O O . ASN A 1 110 ? -3.180 17.350 4.302 1.00 95.62 110 ASN A O 1
ATOM 870 N N . GLU A 1 111 ? -5.207 16.390 4.143 1.00 97.62 111 GLU A N 1
ATOM 871 C CA . GLU A 1 111 ? -5.318 16.092 5.575 1.00 97.62 111 GLU A CA 1
ATOM 872 C C . GLU A 1 111 ? -4.243 15.095 6.030 1.00 97.62 111 GLU A C 1
ATOM 874 O O . GLU A 1 111 ? -3.590 15.342 7.039 1.00 97.62 111 GLU A O 1
ATOM 879 N N . VAL A 1 112 ? -3.968 14.030 5.266 1.00 97.25 112 VAL A N 1
ATOM 880 C CA . VAL A 1 112 ? -2.895 13.066 5.582 1.00 97.25 112 VAL A CA 1
ATOM 881 C C . VAL A 1 112 ? -1.526 13.754 5.611 1.00 97.25 112 VAL A C 1
ATOM 883 O O . VAL A 1 112 ? -0.779 13.591 6.575 1.00 97.25 112 VAL A O 1
ATOM 886 N N . LYS A 1 113 ? -1.205 14.603 4.624 1.00 96.19 113 LYS A N 1
ATOM 887 C CA . LYS A 1 113 ? 0.050 15.383 4.622 1.00 96.19 113 LYS A CA 1
ATOM 888 C C . LYS A 1 113 ? 0.178 16.285 5.856 1.00 96.19 113 LYS A C 1
ATOM 890 O O . LYS A 1 113 ? 1.259 16.391 6.437 1.00 96.19 113 LYS A O 1
ATOM 895 N N . GLN A 1 114 ? -0.917 16.915 6.287 1.00 97.69 114 GLN A N 1
ATOM 896 C CA . GLN A 1 114 ? -0.936 17.722 7.512 1.00 97.69 114 GLN A CA 1
ATOM 897 C C . GLN A 1 114 ? -0.774 16.858 8.770 1.00 97.69 114 GLN A C 1
ATOM 899 O O . GLN A 1 114 ? 0.013 17.208 9.652 1.00 97.69 114 GLN A O 1
ATOM 904 N N . HIS A 1 115 ? -1.459 15.714 8.839 1.00 98.06 115 HIS A N 1
ATOM 905 C CA . HIS A 1 115 ? -1.389 14.769 9.954 1.00 98.06 115 HIS A CA 1
ATOM 906 C C . HIS A 1 115 ? 0.021 14.189 10.139 1.00 98.06 115 HIS A C 1
ATOM 908 O O . HIS A 1 115 ? 0.475 14.059 11.276 1.00 98.06 115 HIS A O 1
ATOM 914 N N . LEU A 1 116 ? 0.753 13.916 9.052 1.00 96.44 116 LEU A N 1
ATOM 915 C CA . LEU A 1 116 ? 2.164 13.502 9.102 1.00 96.44 116 LEU A CA 1
ATOM 916 C C . LEU A 1 116 ? 3.067 14.562 9.757 1.00 96.44 116 LEU A C 1
ATOM 918 O O . LEU A 1 116 ? 4.047 14.224 10.418 1.00 96.44 116 LEU A O 1
ATOM 922 N N . SER A 1 117 ? 2.683 15.837 9.663 1.00 96.19 117 SER A N 1
ATOM 923 C CA . SER A 1 117 ? 3.346 16.960 10.341 1.00 96.19 117 SER A CA 1
ATOM 924 C C . SER A 1 117 ? 2.756 17.274 11.728 1.00 96.19 117 SER A C 1
ATOM 926 O O . SER A 1 117 ? 3.115 18.280 12.340 1.00 96.19 117 SER A O 1
ATOM 928 N N . GLY A 1 118 ? 1.831 16.450 12.237 1.00 94.94 118 GLY A N 1
ATOM 929 C CA . GLY A 1 118 ? 1.134 16.663 13.513 1.00 94.94 118 GLY A CA 1
ATOM 930 C C . GLY A 1 118 ? 0.137 17.830 13.509 1.00 94.94 118 GLY A C 1
ATOM 931 O O . GLY A 1 118 ? -0.265 18.312 14.569 1.00 94.94 118 GLY A O 1
ATOM 932 N N . GLN A 1 119 ? -0.252 18.311 12.329 1.00 94.94 119 GLN A N 1
ATOM 933 C CA . GLN A 1 119 ? -1.139 19.457 12.125 1.00 94.94 119 GLN A CA 1
ATOM 934 C C . GLN A 1 119 ? -2.464 19.019 11.493 1.00 94.94 119 GLN A C 1
ATOM 936 O O . GLN A 1 119 ? -2.674 17.842 11.232 1.00 94.94 119 GLN A O 1
ATOM 941 N N . GLY A 1 120 ? -3.361 19.973 11.236 1.00 92.75 120 GLY A N 1
ATOM 942 C CA . GLY A 1 120 ? -4.588 19.734 10.477 1.00 92.75 120 GLY A CA 1
ATOM 943 C C . GLY A 1 120 ? -5.787 19.276 11.306 1.00 92.75 120 GLY A C 1
ATOM 944 O O . GLY A 1 120 ? -5.789 19.301 12.543 1.00 92.75 120 GLY A O 1
ATOM 945 N N . VAL A 1 121 ? -6.838 18.914 10.578 1.00 94.06 121 VAL A N 1
ATOM 946 C CA . VAL A 1 121 ? -8.126 18.424 11.080 1.00 94.06 121 VAL A CA 1
ATOM 947 C C . VAL A 1 121 ? -8.479 17.127 10.363 1.00 94.06 121 VAL A C 1
ATOM 949 O O . VAL A 1 121 ? -7.947 16.846 9.297 1.00 94.06 121 VAL A O 1
ATOM 952 N N . SER A 1 122 ? -9.391 16.351 10.940 1.00 94.94 122 SER A N 1
ATOM 953 C CA . SER A 1 122 ? -9.741 15.020 10.442 1.00 94.94 122 SER A CA 1
ATOM 954 C C . SER A 1 122 ? -11.181 14.999 9.914 1.00 94.94 122 SER A C 1
ATOM 956 O O . SER A 1 122 ? -12.041 14.334 10.489 1.00 94.94 122 SER A O 1
ATOM 958 N N . LYS A 1 123 ? -11.483 15.780 8.865 1.00 95.31 123 LYS A N 1
ATOM 959 C CA . LYS A 1 123 ? -12.845 15.859 8.300 1.00 95.31 123 LYS A CA 1
ATOM 960 C C . LYS A 1 123 ? -13.130 14.717 7.326 1.00 95.31 123 LYS A C 1
ATOM 962 O O . LYS A 1 123 ? -14.266 14.257 7.250 1.00 95.31 123 LYS A O 1
ATOM 967 N N . ALA A 1 124 ? -12.115 14.230 6.617 1.00 94.38 124 ALA A N 1
ATOM 968 C CA . ALA A 1 124 ? -12.231 13.209 5.578 1.00 94.38 124 ALA A CA 1
ATOM 969 C C . ALA A 1 124 ? -12.287 11.765 6.125 1.00 94.38 124 ALA A C 1
ATOM 971 O O . ALA A 1 124 ? -11.786 10.846 5.486 1.00 94.38 124 ALA A O 1
ATOM 972 N N . TRP A 1 125 ? -12.898 11.540 7.298 1.00 93.06 125 TRP A N 1
ATOM 973 C CA . TRP A 1 125 ? -12.905 10.220 7.950 1.00 93.06 125 TRP A CA 1
ATOM 974 C C . TRP A 1 125 ? -13.530 9.132 7.066 1.00 93.06 125 TRP A C 1
ATOM 976 O O . TRP A 1 125 ? -12.891 8.123 6.788 1.00 93.06 125 TRP A O 1
ATOM 986 N N . GLY A 1 126 ? -14.752 9.360 6.571 1.00 92.38 126 GLY A N 1
ATOM 987 C CA . GLY A 1 126 ? -15.420 8.398 5.684 1.00 92.38 126 GLY A CA 1
ATOM 988 C C . GLY A 1 126 ? -14.652 8.176 4.380 1.00 92.38 126 GLY A C 1
ATOM 989 O O . GLY A 1 126 ? -14.529 7.047 3.925 1.00 92.38 126 GLY A O 1
ATOM 990 N N . ALA A 1 127 ? -14.038 9.233 3.839 1.00 94.44 127 ALA A N 1
ATOM 991 C CA . ALA A 1 127 ? -13.216 9.108 2.642 1.00 94.44 127 ALA A CA 1
ATOM 992 C C . ALA A 1 127 ? -11.965 8.250 2.883 1.00 94.44 127 ALA A C 1
ATOM 994 O O . ALA A 1 127 ? -11.537 7.539 1.981 1.00 94.44 127 ALA A O 1
ATOM 995 N N . MET A 1 128 ? -11.385 8.282 4.088 1.00 95.94 128 MET A N 1
ATOM 996 C CA . MET A 1 128 ? -10.264 7.412 4.435 1.00 95.94 128 MET A CA 1
ATOM 997 C C . MET A 1 128 ? -10.687 5.939 4.495 1.00 95.94 128 MET A C 1
ATOM 999 O O . MET A 1 128 ? -9.977 5.099 3.951 1.00 95.94 128 MET A O 1
ATOM 1003 N N . GLU A 1 129 ? -11.843 5.629 5.093 1.00 95.38 129 GLU A N 1
ATOM 1004 C CA . GLU A 1 129 ? -12.410 4.268 5.109 1.00 95.38 129 GLU A CA 1
ATOM 1005 C C . GLU A 1 129 ? -12.647 3.755 3.677 1.00 95.38 129 GLU A C 1
ATOM 1007 O O . GLU A 1 129 ? -12.185 2.670 3.312 1.00 95.38 129 GLU A O 1
ATOM 1012 N N . ASP A 1 130 ? -13.287 4.567 2.832 1.00 94.69 130 ASP A N 1
ATOM 1013 C CA . ASP A 1 130 ? -13.555 4.231 1.430 1.00 94.69 130 ASP A CA 1
ATOM 1014 C C . ASP A 1 130 ? -12.262 4.078 0.610 1.00 94.69 130 ASP A C 1
ATOM 1016 O O . ASP A 1 130 ? -12.143 3.156 -0.203 1.00 94.69 130 ASP A O 1
ATOM 1020 N N . ALA A 1 131 ? -11.259 4.928 0.855 1.00 95.00 131 ALA A N 1
ATOM 1021 C CA . ALA A 1 131 ? -9.939 4.832 0.236 1.00 95.00 131 ALA A CA 1
ATOM 1022 C C . ALA A 1 131 ? -9.211 3.551 0.657 1.00 95.00 131 ALA A C 1
ATOM 1024 O O . ALA A 1 131 ? -8.648 2.863 -0.191 1.00 95.00 131 ALA A O 1
ATOM 1025 N N . THR A 1 132 ? -9.242 3.192 1.945 1.00 96.44 132 THR A N 1
ATOM 1026 C CA . THR A 1 132 ? -8.678 1.928 2.434 1.00 96.44 132 THR A CA 1
ATOM 1027 C C . THR A 1 132 ? -9.349 0.739 1.748 1.00 96.44 132 THR A C 1
ATOM 1029 O O . THR A 1 132 ? -8.657 -0.162 1.275 1.00 96.44 132 THR A O 1
ATOM 1032 N N . LEU A 1 133 ? -10.680 0.744 1.631 1.00 94.81 133 LEU A N 1
ATOM 1033 C CA . LEU A 1 133 ? -11.419 -0.314 0.943 1.00 94.81 133 LEU A CA 1
ATOM 1034 C C . LEU A 1 133 ? -11.046 -0.411 -0.543 1.00 94.81 133 LEU A C 1
ATOM 1036 O O . LEU A 1 133 ? -10.860 -1.514 -1.055 1.00 94.81 133 LEU A O 1
ATOM 1040 N N . MET A 1 134 ? -10.947 0.730 -1.226 1.00 91.50 134 MET A N 1
ATOM 1041 C CA . MET A 1 134 ? -10.503 0.822 -2.618 1.00 91.50 134 MET A CA 1
ATOM 1042 C C . MET A 1 134 ? -9.106 0.220 -2.799 1.00 91.50 134 MET A C 1
ATOM 1044 O O . MET A 1 134 ? -8.951 -0.698 -3.596 1.00 91.50 134 MET A O 1
ATOM 1048 N N . ILE A 1 135 ? -8.125 0.670 -2.014 1.00 92.94 135 ILE A N 1
ATOM 1049 C CA . ILE A 1 135 ? -6.729 0.219 -2.103 1.00 92.94 135 ILE A CA 1
ATOM 1050 C C . ILE A 1 135 ? -6.626 -1.298 -1.905 1.00 92.94 135 ILE A C 1
ATOM 1052 O O . ILE A 1 135 ? -5.934 -1.981 -2.653 1.00 92.94 135 ILE A O 1
ATOM 1056 N N . LEU A 1 136 ? -7.345 -1.857 -0.927 1.00 93.31 136 LEU A N 1
ATOM 1057 C CA . LEU A 1 136 ? -7.333 -3.301 -0.682 1.00 93.31 136 LEU A CA 1
ATOM 1058 C C . LEU A 1 136 ? -7.920 -4.104 -1.853 1.00 93.31 136 LEU A C 1
ATOM 1060 O O . LEU A 1 136 ? -7.433 -5.195 -2.154 1.00 93.31 136 LEU A O 1
ATOM 1064 N N . LYS A 1 137 ? -8.942 -3.572 -2.532 1.00 89.44 137 LYS A N 1
ATOM 1065 C CA . LYS A 1 137 ? -9.478 -4.176 -3.761 1.00 89.44 137 LYS A CA 1
ATOM 1066 C C . LYS A 1 137 ? -8.499 -4.057 -4.926 1.00 89.44 137 LYS A C 1
ATOM 1068 O O . LYS A 1 137 ? -8.376 -5.008 -5.694 1.00 89.44 137 LYS A O 1
ATOM 1073 N N . ASP A 1 138 ? -7.775 -2.945 -5.026 1.00 85.94 138 ASP A N 1
ATOM 1074 C CA . ASP A 1 138 ? -6.733 -2.740 -6.040 1.00 85.94 138 ASP A CA 1
ATOM 1075 C C . ASP A 1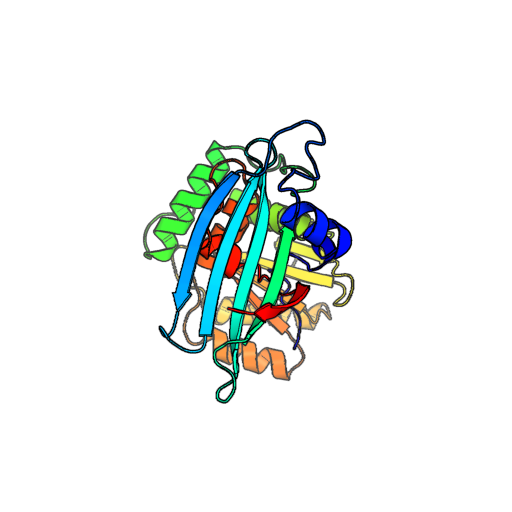 138 ? -5.520 -3.654 -5.808 1.00 85.94 138 ASP A C 1
ATOM 1077 O O . ASP A 1 138 ? -4.926 -4.154 -6.762 1.00 85.94 138 ASP A O 1
ATOM 1081 N N . PHE A 1 139 ? -5.229 -4.006 -4.551 1.00 88.06 139 PHE A N 1
ATOM 1082 C CA . PHE A 1 139 ? -4.322 -5.104 -4.197 1.00 88.06 139 PHE A CA 1
ATOM 1083 C C . PHE A 1 139 ? -4.894 -6.499 -4.522 1.00 88.06 139 PHE A C 1
ATOM 1085 O O . PHE A 1 139 ? -4.281 -7.508 -4.187 1.00 88.06 139 PHE A O 1
ATOM 1092 N N . GLY A 1 140 ? -6.059 -6.597 -5.166 1.00 86.06 140 GLY A N 1
ATOM 1093 C CA . GLY A 1 140 ? -6.657 -7.852 -5.619 1.00 86.06 140 GLY A CA 1
ATOM 1094 C C . GLY A 1 140 ? -7.380 -8.653 -4.536 1.00 86.06 140 GLY A C 1
ATOM 1095 O O . GLY A 1 140 ? -7.759 -9.799 -4.786 1.00 86.06 140 GLY A O 1
ATOM 1096 N N . TYR A 1 141 ? -7.587 -8.090 -3.343 1.00 90.75 141 TYR A N 1
ATOM 1097 C CA . TYR A 1 141 ? -8.319 -8.773 -2.279 1.00 90.75 141 TYR A CA 1
ATOM 1098 C C . TYR A 1 141 ? -9.832 -8.592 -2.410 1.00 90.75 141 TYR A C 1
ATOM 1100 O O . TYR A 1 141 ? -10.337 -7.569 -2.879 1.00 90.75 141 TYR A O 1
ATOM 1108 N N . GLN A 1 142 ? -10.583 -9.575 -1.912 1.00 91.81 142 GLN A N 1
ATOM 1109 C CA . GLN A 1 142 ? -12.008 -9.398 -1.662 1.00 91.81 142 GLN A CA 1
ATOM 1110 C C . GLN A 1 142 ? -12.168 -8.673 -0.325 1.00 91.81 142 GLN A C 1
ATOM 1112 O O . GLN A 1 142 ? -11.795 -9.199 0.718 1.00 91.81 142 GLN A O 1
ATOM 1117 N N . ALA A 1 143 ? -12.683 -7.446 -0.351 1.00 94.19 143 ALA A N 1
ATOM 1118 C CA . ALA A 1 143 ? -12.864 -6.630 0.845 1.00 94.19 143 ALA A CA 1
ATOM 1119 C C . ALA A 1 143 ? -14.241 -5.958 0.857 1.00 94.19 143 ALA A C 1
ATOM 1121 O O . ALA A 1 143 ? -14.773 -5.564 -0.191 1.00 94.19 143 ALA A O 1
ATOM 1122 N N . ARG A 1 144 ? -14.812 -5.805 2.055 1.00 94.69 144 ARG A N 1
ATOM 1123 C CA . ARG A 1 144 ? -16.120 -5.179 2.290 1.00 94.69 144 ARG A CA 1
ATOM 1124 C C . ARG A 1 144 ? -16.102 -4.305 3.543 1.00 94.69 144 ARG A C 1
ATOM 1126 O O . ARG A 1 144 ? -15.532 -4.699 4.558 1.00 94.69 144 ARG A O 1
ATOM 1133 N N . ALA A 1 145 ? -16.767 -3.155 3.483 1.00 93.19 145 ALA A N 1
ATOM 1134 C CA . ALA A 1 145 ? -17.010 -2.331 4.663 1.00 93.19 145 ALA A CA 1
ATOM 1135 C C . ALA A 1 145 ? -17.952 -3.048 5.648 1.00 93.19 145 ALA A C 1
ATOM 1137 O O . ALA A 1 145 ? -18.824 -3.828 5.241 1.00 93.19 145 ALA A O 1
ATOM 1138 N N . THR A 1 146 ? -17.774 -2.796 6.940 1.00 90.19 146 THR A N 1
ATOM 1139 C CA . THR A 1 146 ? -18.705 -3.208 7.995 1.00 90.19 146 THR A CA 1
ATOM 1140 C C . THR A 1 146 ? -19.777 -2.137 8.200 1.00 90.19 146 THR A C 1
ATOM 1142 O O . THR A 1 146 ? -19.656 -0.991 7.762 1.00 90.19 146 THR A O 1
ATOM 1145 N N . ALA A 1 147 ? -20.882 -2.502 8.850 1.00 78.88 147 ALA A N 1
ATOM 1146 C CA . ALA A 1 147 ? -21.845 -1.498 9.281 1.00 78.88 147 ALA A CA 1
ATOM 1147 C C . ALA A 1 147 ? -21.249 -0.698 10.450 1.00 78.88 147 ALA A C 1
ATOM 1149 O O . ALA A 1 147 ? -20.719 -1.285 11.391 1.00 78.88 147 ALA A O 1
ATOM 1150 N N . ARG A 1 148 ? -21.425 0.632 10.444 1.00 58.16 148 ARG A N 1
ATOM 1151 C CA . ARG A 1 148 ? -20.897 1.585 11.450 1.00 58.16 148 ARG A CA 1
ATOM 1152 C C . ARG A 1 148 ? -21.272 1.310 12.916 1.00 58.16 148 ARG A C 1
ATOM 1154 O O . ARG A 1 148 ? -20.840 2.033 13.806 1.00 58.16 148 ARG A O 1
ATOM 1161 N N . SER A 1 149 ? -22.079 0.293 13.207 1.00 47.72 149 SER A N 1
ATOM 1162 C CA . SER A 1 149 ? -22.460 -0.074 14.566 1.00 47.72 149 SER A CA 1
ATOM 1163 C C . SER A 1 149 ? -22.266 -1.573 14.798 1.00 47.72 149 SER A C 1
ATOM 1165 O O . SER A 1 149 ? -22.990 -2.359 14.188 1.00 47.72 149 SER A O 1
ATOM 1167 N N . LYS A 1 150 ? -21.400 -1.918 15.768 1.00 54.66 150 LYS A N 1
ATOM 1168 C CA . LYS A 1 150 ? -21.329 -3.177 16.562 1.00 54.66 150 LYS A CA 1
ATOM 1169 C C . LYS A 1 150 ? -20.125 -4.113 16.375 1.00 54.66 150 LYS A C 1
ATOM 1171 O O . LYS A 1 150 ? -19.993 -5.027 17.187 1.00 54.66 150 LYS A O 1
ATOM 1176 N N . ASP A 1 151 ? -19.195 -3.863 15.456 1.00 61.28 151 ASP A N 1
ATOM 1177 C CA . ASP A 1 151 ? -18.098 -4.821 15.199 1.00 61.28 151 ASP A CA 1
ATOM 1178 C C . ASP A 1 151 ? -16.781 -4.531 15.948 1.00 61.28 151 ASP A C 1
ATOM 1180 O O . ASP A 1 151 ? -15.708 -4.924 15.504 1.00 61.28 151 ASP A O 1
ATOM 1184 N N . GLY A 1 152 ? -16.842 -3.883 17.120 1.00 68.00 152 GLY A N 1
ATOM 1185 C CA . GLY A 1 152 ? -15.669 -3.735 18.001 1.00 68.00 152 GLY A CA 1
ATOM 1186 C C . GLY A 1 152 ? -14.528 -2.917 17.387 1.00 68.00 152 GLY A C 1
ATOM 1187 O O . GLY A 1 152 ? -13.362 -3.257 17.574 1.00 68.00 152 GLY A O 1
ATOM 1188 N N . GLY A 1 153 ? -14.882 -1.888 16.609 1.00 84.38 153 GLY A N 1
ATOM 1189 C CA . GLY A 1 153 ? -13.931 -0.985 15.962 1.00 84.38 153 GLY A CA 1
ATOM 1190 C C . GLY A 1 153 ? -13.345 -1.494 14.641 1.00 84.38 153 GLY A C 1
ATOM 1191 O O . GLY A 1 153 ? -12.372 -0.910 14.182 1.00 84.38 153 GLY A O 1
ATOM 1192 N N . VAL A 1 154 ? -13.892 -2.563 14.052 1.00 92.94 154 VAL A N 1
ATOM 1193 C CA . VAL A 1 154 ? -13.506 -3.065 12.722 1.00 92.94 154 VAL A CA 1
ATOM 1194 C C . VAL A 1 154 ? -14.317 -2.349 11.647 1.00 92.94 154 VAL A C 1
ATOM 1196 O O . VAL A 1 154 ? -15.544 -2.449 11.648 1.00 92.94 154 VAL A O 1
ATOM 1199 N N . ASP A 1 155 ? -13.636 -1.689 10.714 1.00 94.69 155 ASP A N 1
ATOM 1200 C CA . ASP A 1 155 ? -14.251 -0.869 9.660 1.00 94.69 155 ASP A CA 1
ATOM 1201 C C . ASP A 1 155 ? -14.357 -1.631 8.328 1.00 94.69 155 ASP A C 1
ATOM 1203 O O . ASP A 1 155 ? -15.299 -1.444 7.555 1.00 94.69 155 ASP A O 1
ATOM 1207 N N . ILE A 1 156 ? -13.407 -2.532 8.051 1.00 96.31 156 ILE A N 1
ATOM 1208 C CA . ILE A 1 156 ? -13.374 -3.358 6.835 1.00 96.31 156 ILE A CA 1
ATOM 1209 C C . ILE A 1 156 ? -13.034 -4.808 7.201 1.00 96.31 156 ILE A C 1
ATOM 1211 O O . ILE A 1 156 ? -12.211 -5.083 8.076 1.00 96.31 156 ILE A O 1
ATOM 1215 N N . ILE A 1 157 ? -13.661 -5.749 6.496 1.00 96.25 157 ILE A N 1
ATOM 1216 C CA . ILE A 1 157 ? -13.315 -7.172 6.528 1.00 96.25 157 ILE A CA 1
ATOM 1217 C C . ILE A 1 157 ? -12.762 -7.559 5.159 1.00 96.25 157 ILE A C 1
ATOM 1219 O O . ILE A 1 157 ? -13.390 -7.289 4.131 1.00 96.25 157 ILE A O 1
ATOM 1223 N N . LEU A 1 158 ? -11.583 -8.175 5.166 1.00 95.50 158 LEU A N 1
ATOM 1224 C CA . LEU A 1 158 ? -10.850 -8.623 3.990 1.00 95.50 158 LEU A CA 1
ATOM 1225 C C . LEU A 1 158 ? -10.713 -10.147 4.008 1.00 95.50 158 LEU A C 1
ATOM 1227 O O . LEU A 1 158 ? -10.326 -10.720 5.021 1.00 95.50 158 LEU A O 1
ATOM 1231 N N . ASP A 1 159 ? -10.980 -10.795 2.881 1.00 94.75 159 ASP A N 1
ATOM 1232 C CA . ASP A 1 159 ? -10.774 -12.227 2.688 1.00 94.75 159 ASP A CA 1
ATOM 1233 C C . ASP A 1 159 ? -9.470 -12.446 1.913 1.00 94.75 159 ASP A C 1
ATOM 1235 O O . ASP A 1 159 ? -9.371 -12.226 0.702 1.00 94.75 159 ASP A O 1
ATOM 1239 N N . HIS A 1 160 ? -8.429 -12.851 2.640 1.00 92.88 160 HIS A N 1
ATOM 1240 C CA . HIS A 1 160 ? -7.111 -13.126 2.089 1.00 92.88 160 HIS A CA 1
ATOM 1241 C C . HIS A 1 160 ? -7.018 -14.604 1.662 1.00 92.88 160 HIS A C 1
ATOM 1243 O O . HIS A 1 160 ? -7.289 -15.487 2.476 1.00 92.88 160 HIS A O 1
ATOM 1249 N N . PRO A 1 161 ? -6.511 -14.926 0.455 1.00 87.94 161 PRO A N 1
ATOM 1250 C CA . PRO A 1 161 ? -6.491 -16.302 -0.062 1.00 87.94 161 PRO A CA 1
ATOM 1251 C C . PRO A 1 161 ? -5.708 -17.293 0.817 1.00 87.94 161 PRO A C 1
ATOM 1253 O O . PRO A 1 161 ? -6.089 -18.449 0.940 1.00 87.94 161 PRO A O 1
ATOM 1256 N N . VAL A 1 162 ? -4.608 -16.840 1.430 1.00 89.75 162 VAL A N 1
ATOM 1257 C CA . VAL A 1 162 ? -3.773 -17.653 2.339 1.00 89.75 162 VAL A CA 1
ATOM 1258 C C . VAL A 1 162 ? -4.095 -17.459 3.831 1.00 89.75 162 VAL A C 1
ATOM 1260 O O . VAL A 1 162 ? -4.145 -18.435 4.569 1.00 89.75 162 VAL A O 1
ATOM 1263 N N . LYS A 1 163 ? -4.281 -16.216 4.298 1.00 91.38 163 LYS A N 1
ATOM 1264 C CA . LYS A 1 163 ? -4.480 -15.882 5.720 1.00 91.38 163 LYS A CA 1
ATOM 1265 C C . LYS A 1 163 ? -5.932 -16.042 6.198 1.00 91.38 163 LYS A C 1
ATOM 1267 O O . LYS A 1 163 ? -6.178 -15.996 7.397 1.00 91.38 163 LYS A O 1
ATOM 1272 N N . GLY A 1 164 ? -6.885 -16.240 5.286 1.00 93.62 164 GLY A N 1
ATOM 1273 C CA . GLY A 1 164 ? -8.310 -16.241 5.608 1.00 93.62 164 GLY A CA 1
ATOM 1274 C C . GLY A 1 164 ? -8.822 -14.831 5.903 1.00 93.62 164 GLY A C 1
ATOM 1275 O O . GLY A 1 164 ? -8.381 -13.861 5.287 1.00 93.62 164 GLY A O 1
ATOM 1276 N N . THR A 1 165 ? -9.765 -14.715 6.834 1.00 96.38 165 THR A N 1
ATOM 1277 C CA . THR A 1 165 ? -10.363 -13.428 7.203 1.00 96.38 165 THR A CA 1
ATOM 1278 C C . THR A 1 165 ? -9.370 -12.543 7.958 1.00 96.38 165 THR A C 1
ATOM 1280 O O . THR A 1 165 ? -8.790 -12.952 8.962 1.00 96.38 165 THR A O 1
ATOM 1283 N N . VAL A 1 166 ? -9.231 -11.304 7.493 1.00 97.19 166 VAL A N 1
ATOM 1284 C CA . VAL A 1 166 ? -8.401 -10.243 8.064 1.00 97.19 166 VAL A CA 1
ATOM 1285 C C . VAL A 1 166 ? -9.302 -9.085 8.479 1.00 97.19 166 VAL A C 1
ATOM 1287 O O . VAL A 1 166 ? -10.137 -8.618 7.699 1.00 97.19 166 VAL A O 1
ATOM 1290 N N . TYR A 1 167 ? -9.123 -8.597 9.703 1.00 97.19 167 TYR A N 1
ATOM 1291 C CA . TYR A 1 167 ? -9.815 -7.399 10.183 1.00 97.19 167 TYR A CA 1
ATOM 1292 C C . TYR A 1 167 ? -9.020 -6.140 9.890 1.00 97.19 167 TYR A C 1
ATOM 1294 O O . TYR A 1 167 ? -7.802 -6.130 9.999 1.00 97.19 167 TYR A O 1
ATOM 1302 N N . VAL A 1 168 ? -9.704 -5.061 9.538 1.00 97.88 168 VAL A N 1
ATOM 1303 C CA . VAL A 1 168 ? -9.065 -3.786 9.227 1.00 97.88 168 VAL A CA 1
ATOM 1304 C C . VAL A 1 168 ? -9.746 -2.695 10.036 1.00 97.88 168 VAL A C 1
ATOM 1306 O O . VAL A 1 168 ? -10.964 -2.525 9.964 1.00 97.88 168 VAL A O 1
ATOM 1309 N N . GLN A 1 169 ? -8.947 -1.962 10.801 1.00 97.19 169 GLN A N 1
ATOM 1310 C CA . GLN A 1 169 ? -9.373 -0.779 11.535 1.00 97.19 169 GLN A CA 1
ATOM 1311 C C . GLN A 1 169 ? -8.658 0.451 10.979 1.00 97.19 169 GLN A C 1
ATOM 1313 O O . GLN A 1 169 ? -7.437 0.444 10.802 1.00 97.19 169 GLN A O 1
ATOM 1318 N N . VAL A 1 170 ? -9.417 1.510 10.726 1.00 97.31 170 VAL A N 1
ATOM 1319 C CA . VAL A 1 170 ? -8.968 2.771 10.143 1.00 97.31 170 VAL A CA 1
ATOM 1320 C C . VAL A 1 170 ? -9.092 3.878 11.188 1.00 97.31 170 VAL A C 1
ATOM 1322 O O . VAL A 1 170 ? -10.105 4.026 11.872 1.00 97.31 170 VAL A O 1
ATOM 1325 N N . LYS A 1 171 ? -8.036 4.678 11.346 1.00 96.81 171 LYS A N 1
ATOM 1326 C CA . LYS A 1 171 ? -8.011 5.842 12.236 1.00 96.81 171 LYS A CA 1
ATOM 1327 C C . LYS A 1 171 ? -7.557 7.084 11.485 1.00 96.81 171 LYS A C 1
ATOM 1329 O O . LYS A 1 171 ? -6.376 7.255 11.196 1.00 96.81 171 LYS A O 1
ATOM 1334 N N . HIS A 1 172 ? -8.486 8.004 11.248 1.00 97.00 172 HIS A N 1
ATOM 1335 C CA . HIS A 1 172 ? -8.164 9.308 10.677 1.00 97.00 172 HIS A CA 1
ATOM 1336 C C . HIS A 1 172 ? -7.924 10.327 11.794 1.00 97.00 172 HIS A C 1
ATOM 1338 O O . HIS A 1 172 ? -8.852 10.898 12.358 1.00 97.00 172 HIS A O 1
ATOM 1344 N N . SER A 1 173 ? -6.665 10.510 12.180 1.00 96.31 173 SER A N 1
ATOM 1345 C CA . SER A 1 173 ? -6.260 11.345 13.313 1.00 96.31 173 SER A CA 1
ATOM 1346 C C . SER A 1 173 ? -4.945 12.053 13.023 1.00 96.31 173 SER A C 1
ATOM 1348 O O . SER A 1 173 ? -4.011 11.436 12.514 1.00 96.31 173 SER A O 1
ATOM 1350 N N . LYS A 1 174 ? -4.832 13.320 13.441 1.00 96.56 174 LYS A N 1
ATOM 1351 C CA . LYS A 1 174 ? -3.558 14.063 13.453 1.00 96.56 174 LYS A CA 1
ATOM 1352 C C . LYS A 1 174 ? -2.571 13.562 14.506 1.00 96.56 174 LYS A C 1
ATOM 1354 O O . LYS A 1 174 ? -1.363 13.715 14.363 1.00 96.56 174 LYS A O 1
ATOM 1359 N N . ASN A 1 175 ? -3.088 12.987 15.591 1.00 97.19 175 ASN A N 1
ATOM 1360 C CA . ASN A 1 175 ? -2.268 12.469 16.676 1.00 97.19 175 ASN A CA 1
ATOM 1361 C C . ASN A 1 175 ? -1.821 11.052 16.337 1.00 97.19 175 ASN A C 1
ATOM 1363 O O . ASN A 1 175 ? -2.594 10.279 15.764 1.00 97.19 175 ASN A O 1
ATOM 1367 N N . LYS A 1 176 ? -0.597 10.707 16.745 1.00 97.75 176 LYS A N 1
ATOM 1368 C CA . LYS A 1 176 ? -0.089 9.339 16.630 1.00 97.75 176 LYS A CA 1
ATOM 1369 C C . LYS A 1 176 ? -0.960 8.375 17.430 1.00 97.75 176 LYS A C 1
ATOM 1371 O O . LYS A 1 176 ? -1.380 8.695 18.539 1.00 97.75 176 LYS A O 1
ATOM 1376 N N . ILE A 1 177 ? -1.181 7.193 16.871 1.00 97.75 177 ILE A N 1
ATOM 1377 C CA . ILE A 1 177 ? -1.990 6.140 17.480 1.00 97.75 177 ILE A CA 1
ATOM 1378 C C . ILE A 1 177 ? -1.199 5.469 18.606 1.00 97.75 177 ILE A C 1
ATOM 1380 O O . ILE A 1 177 ? -0.024 5.113 18.434 1.00 97.75 177 ILE A O 1
ATOM 1384 N N . GLY A 1 178 ? -1.826 5.353 19.774 1.00 97.19 178 GLY A N 1
ATOM 1385 C CA . GLY A 1 178 ? -1.258 4.722 20.955 1.00 97.19 178 GLY A CA 1
ATOM 1386 C C . GLY A 1 178 ? -1.531 3.219 21.029 1.00 97.19 178 GLY A C 1
ATOM 1387 O O . GLY A 1 178 ? -2.134 2.613 20.141 1.00 97.19 178 GLY A O 1
ATOM 1388 N N . VAL A 1 179 ? -1.036 2.603 22.103 1.00 97.69 179 VAL A N 1
ATOM 1389 C CA . VAL A 1 179 ? -1.162 1.155 22.355 1.00 97.69 179 VAL A CA 1
ATOM 1390 C C . VAL A 1 179 ? -2.602 0.733 22.646 1.00 97.69 179 VAL A C 1
ATOM 1392 O O . VAL A 1 179 ? -2.956 -0.423 22.442 1.00 97.69 179 VAL A O 1
ATOM 1395 N N . GLU A 1 180 ? -3.438 1.659 23.108 1.00 96.62 180 GLU A N 1
ATOM 1396 C CA . GLU A 1 180 ? -4.837 1.427 23.455 1.00 96.62 180 GLU A CA 1
ATOM 1397 C C . GLU A 1 180 ? -5.657 0.919 22.266 1.00 96.62 180 GLU A C 1
ATOM 1399 O O . GLU A 1 180 ? -6.356 -0.082 22.403 1.00 96.62 180 GLU A O 1
ATOM 1404 N N . ILE A 1 181 ? -5.495 1.531 21.088 1.00 96.19 181 ILE A N 1
ATOM 1405 C CA . ILE A 1 181 ? -6.222 1.131 19.876 1.00 96.19 181 ILE A CA 1
ATOM 1406 C C . ILE A 1 181 ? -5.777 -0.256 19.409 1.00 96.19 181 ILE A C 1
ATOM 1408 O O . ILE A 1 181 ? -6.602 -1.090 19.045 1.00 96.19 181 ILE A O 1
ATOM 1412 N N . LEU A 1 182 ? -4.472 -0.539 19.468 1.00 96.94 182 LEU A N 1
ATOM 1413 C CA . LEU A 1 182 ? -3.950 -1.857 19.115 1.00 96.94 182 LEU A CA 1
ATOM 1414 C C . LEU A 1 182 ? -4.498 -2.945 20.050 1.00 96.94 182 LEU A C 1
ATOM 1416 O O . LEU A 1 182 ? -4.905 -4.006 19.583 1.00 96.94 182 LEU A O 1
ATOM 1420 N N . ARG A 1 183 ? -4.532 -2.688 21.363 1.00 96.81 183 ARG A N 1
ATOM 1421 C CA . ARG A 1 183 ? -5.070 -3.631 22.356 1.00 96.81 183 ARG A CA 1
ATOM 1422 C C . ARG A 1 183 ? -6.557 -3.891 22.155 1.00 96.81 183 ARG A C 1
ATOM 1424 O O . ARG A 1 183 ? -6.982 -5.035 22.286 1.00 96.81 183 ARG A O 1
ATOM 1431 N N . GLU A 1 184 ? -7.328 -2.858 21.824 1.00 96.12 184 GLU A N 1
ATOM 1432 C CA . GLU A 1 184 ? -8.746 -2.994 21.482 1.00 96.12 184 GLU A CA 1
ATOM 1433 C C . GLU A 1 184 ? -8.928 -3.918 20.270 1.00 96.12 184 GLU A C 1
ATOM 1435 O O . GLU A 1 184 ? -9.662 -4.905 20.355 1.00 96.12 184 GLU A O 1
ATOM 1440 N N . LEU A 1 185 ? -8.185 -3.671 19.184 1.00 96.25 185 LEU A N 1
ATOM 1441 C CA . LEU A 1 185 ? -8.225 -4.501 17.980 1.00 96.25 185 LEU A CA 1
ATOM 1442 C C . LEU A 1 185 ? -7.832 -5.957 18.269 1.00 96.25 185 LEU A C 1
ATOM 1444 O O . LEU A 1 185 ? -8.544 -6.879 17.871 1.00 96.25 185 LEU A O 1
ATOM 1448 N N . VAL A 1 186 ? -6.742 -6.178 19.011 1.00 96.94 186 VAL A N 1
ATOM 1449 C CA . VAL A 1 186 ? -6.295 -7.522 19.418 1.00 96.94 186 VAL A CA 1
ATOM 1450 C C . VAL A 1 186 ? -7.338 -8.212 20.305 1.00 96.94 186 VAL A C 1
ATOM 1452 O O . VAL A 1 186 ? -7.586 -9.407 20.146 1.00 96.94 186 VAL A O 1
ATOM 1455 N N . GLY A 1 187 ? -7.999 -7.478 21.202 1.00 95.88 187 GLY A N 1
ATOM 1456 C CA . GLY A 1 187 ? -9.116 -7.991 21.995 1.00 95.88 187 GLY A CA 1
ATOM 1457 C C . GLY A 1 187 ? -10.266 -8.478 21.111 1.00 95.88 187 GLY A C 1
ATOM 1458 O O . GLY A 1 187 ? -10.727 -9.613 21.262 1.00 95.88 187 GLY A O 1
ATOM 1459 N N . THR A 1 188 ? -10.669 -7.668 20.130 1.00 95.06 188 THR A N 1
ATOM 1460 C CA . THR A 1 188 ? -11.684 -8.037 19.133 1.00 95.06 188 THR A CA 1
ATOM 1461 C C . THR A 1 188 ? -11.265 -9.272 18.328 1.00 95.06 188 THR A C 1
ATOM 1463 O O . THR A 1 188 ? -12.072 -10.188 18.147 1.00 95.06 188 THR A O 1
ATOM 1466 N N . MET A 1 189 ? -10.001 -9.357 17.905 1.00 95.88 189 MET A N 1
ATOM 1467 C CA . MET A 1 189 ? -9.446 -10.527 17.214 1.00 95.88 189 MET A CA 1
ATOM 1468 C C . MET A 1 189 ? -9.541 -11.800 18.063 1.00 95.88 189 MET A C 1
ATOM 1470 O O . MET A 1 189 ? -9.993 -12.833 17.572 1.00 95.88 189 MET A O 1
ATOM 1474 N N . CYS A 1 190 ? -9.181 -11.729 19.347 1.00 95.38 190 CYS A N 1
ATOM 1475 C CA . CYS A 1 190 ? -9.273 -12.858 20.273 1.00 95.38 190 CYS A CA 1
ATOM 1476 C C . CYS A 1 190 ? -10.717 -13.337 20.464 1.00 9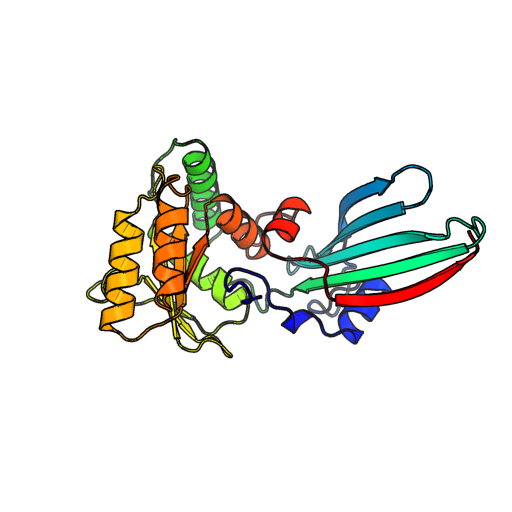5.38 190 CYS A C 1
ATOM 1478 O O . CYS A 1 190 ? -10.970 -14.537 20.392 1.00 95.38 190 CYS A O 1
ATOM 1480 N N . ILE A 1 191 ? -11.664 -12.414 20.657 1.00 94.56 191 ILE A N 1
ATOM 1481 C CA . ILE A 1 191 ? -13.089 -12.741 20.840 1.00 94.56 191 ILE A CA 1
ATOM 1482 C C . ILE A 1 191 ? -13.671 -13.403 19.585 1.00 94.56 191 ILE A C 1
ATOM 1484 O O . ILE A 1 191 ? -14.515 -14.292 19.683 1.00 94.56 191 ILE A O 1
ATOM 1488 N N . ARG A 1 192 ? -13.240 -12.963 18.398 1.00 93.88 192 ARG A N 1
ATOM 1489 C CA . ARG A 1 192 ? -13.775 -13.420 17.107 1.00 93.88 192 ARG A CA 1
ATOM 1490 C C . ARG A 1 192 ? -12.976 -14.559 16.468 1.00 93.88 192 ARG A C 1
ATOM 1492 O O . ARG A 1 192 ? -13.381 -15.045 15.419 1.00 93.88 192 ARG A O 1
ATOM 1499 N N . GLY A 1 193 ? -11.869 -14.987 17.078 1.00 94.44 193 GLY A N 1
ATOM 1500 C CA . GLY A 1 193 ? -11.011 -16.049 16.546 1.00 94.44 193 GLY A CA 1
ATOM 1501 C C . GLY A 1 193 ? -10.235 -15.662 15.280 1.00 94.44 193 GLY A C 1
ATOM 1502 O O . GLY A 1 193 ? -9.926 -16.532 14.474 1.00 94.44 193 GLY A O 1
ATOM 1503 N N . ILE A 1 194 ? -9.926 -14.375 15.095 1.00 95.25 194 ILE A N 1
ATOM 1504 C CA . ILE A 1 194 ? -9.197 -13.852 13.929 1.00 95.25 194 ILE A CA 1
ATOM 1505 C C . ILE A 1 194 ? -7.703 -13.732 14.242 1.00 95.25 194 ILE A C 1
ATOM 1507 O O . ILE A 1 194 ? -7.323 -13.239 15.304 1.00 95.25 194 ILE A O 1
ATOM 1511 N N . ASN A 1 195 ? -6.834 -14.181 13.335 1.00 96.44 195 ASN A N 1
ATOM 1512 C CA . ASN A 1 195 ? -5.380 -14.200 13.558 1.00 96.44 195 ASN A CA 1
ATOM 1513 C C . ASN A 1 195 ? -4.655 -12.988 12.967 1.00 96.44 195 ASN A C 1
ATOM 1515 O O . ASN A 1 195 ? -3.633 -12.580 13.513 1.00 96.44 195 ASN A O 1
ATOM 1519 N N . ASP A 1 196 ? -5.188 -12.402 11.897 1.00 97.44 196 ASP A N 1
ATOM 1520 C CA . ASP A 1 196 ? -4.530 -11.350 11.130 1.00 97.44 196 ASP A CA 1
ATOM 1521 C C . ASP A 1 196 ? -5.380 -10.073 11.092 1.00 97.44 196 ASP A C 1
ATOM 1523 O O . ASP A 1 196 ? -6.601 -10.121 10.916 1.00 97.44 196 ASP A O 1
ATOM 1527 N N . ALA A 1 197 ? -4.733 -8.917 11.233 1.00 97.38 197 ALA A N 1
ATOM 1528 C CA . ALA A 1 197 ? -5.386 -7.624 11.099 1.00 97.38 197 ALA A CA 1
ATOM 1529 C C . ALA A 1 197 ? -4.480 -6.537 10.504 1.00 97.38 197 ALA A C 1
ATOM 1531 O O . ALA A 1 197 ? -3.252 -6.639 10.509 1.00 97.38 197 ALA A O 1
ATOM 1532 N N . LEU A 1 198 ? -5.115 -5.470 10.028 1.00 98.06 198 LEU A N 1
ATOM 1533 C CA . LEU A 1 198 ? -4.509 -4.207 9.638 1.00 98.06 198 LEU A CA 1
ATOM 1534 C C . LEU A 1 198 ? -4.984 -3.098 10.573 1.00 98.06 198 LEU A C 1
ATOM 1536 O O . LEU A 1 198 ? -6.183 -2.946 10.811 1.00 98.06 198 LEU A O 1
ATOM 1540 N N . LEU A 1 199 ? -4.044 -2.282 11.041 1.00 98.06 199 LEU A N 1
ATOM 1541 C CA . LEU A 1 199 ? -4.338 -1.008 11.683 1.00 98.06 199 LEU A CA 1
ATOM 1542 C C . LEU A 1 199 ? -3.787 0.114 10.803 1.00 98.06 199 LEU A C 1
ATOM 1544 O O . LEU A 1 199 ? -2.571 0.275 10.685 1.00 98.06 199 LEU A O 1
ATOM 1548 N N . VAL A 1 200 ? -4.690 0.862 10.174 1.00 98.50 200 VAL A N 1
ATOM 1549 C CA . VAL A 1 200 ? -4.385 1.916 9.201 1.00 98.50 200 VAL A CA 1
ATOM 1550 C C . VAL A 1 200 ? -4.618 3.281 9.837 1.00 98.50 200 VAL A C 1
ATOM 1552 O O . VAL A 1 200 ? -5.657 3.508 10.452 1.00 98.50 200 VAL A O 1
ATOM 1555 N N . THR A 1 201 ? -3.672 4.209 9.696 1.00 98.31 201 THR A N 1
ATOM 1556 C CA . THR A 1 201 ? -3.804 5.574 10.222 1.00 98.31 201 THR A CA 1
ATOM 1557 C C . THR A 1 201 ? -3.316 6.630 9.242 1.00 98.31 201 THR A C 1
ATOM 1559 O O . THR A 1 201 ? -2.404 6.393 8.461 1.00 98.31 201 THR A O 1
ATOM 1562 N N . SER A 1 202 ? -3.907 7.822 9.308 1.00 98.06 202 SER A N 1
ATOM 1563 C CA . SER A 1 202 ? -3.469 8.998 8.548 1.00 98.06 202 SER A CA 1
ATOM 1564 C C . SER A 1 202 ? -2.230 9.685 9.130 1.00 98.06 202 SER A C 1
ATOM 1566 O O . SER A 1 202 ? -1.676 10.577 8.498 1.00 98.06 202 SER A O 1
ATOM 1568 N N . SER A 1 203 ? -1.844 9.345 10.363 1.00 97.75 203 SER A N 1
ATOM 1569 C CA . SER A 1 203 ? -0.661 9.887 11.039 1.00 97.75 203 SER A CA 1
ATOM 1570 C C . SER A 1 203 ? 0.438 8.826 11.119 1.00 97.75 203 SER A C 1
ATOM 1572 O O . SER A 1 203 ? 0.964 8.385 10.109 1.00 97.75 203 SER A O 1
ATOM 1574 N N . GLY A 1 204 ? 0.781 8.383 12.321 1.00 98.00 204 GLY A N 1
ATOM 1575 C CA . GLY A 1 204 ? 1.707 7.290 12.561 1.00 98.00 204 GLY A CA 1
ATOM 1576 C C . GLY A 1 204 ? 1.451 6.681 13.928 1.00 98.00 204 GLY A C 1
ATOM 1577 O O . GLY A 1 204 ? 0.427 6.938 14.562 1.00 98.00 204 GLY A O 1
ATOM 1578 N N . PHE A 1 205 ? 2.406 5.901 14.415 1.00 98.25 205 PHE A N 1
ATOM 1579 C CA . PHE A 1 205 ? 2.274 5.170 15.672 1.00 98.25 205 PHE A CA 1
ATOM 1580 C C . PHE A 1 205 ? 3.223 5.718 16.736 1.00 98.25 205 PHE A C 1
ATOM 1582 O O . PHE A 1 205 ? 4.323 6.195 16.439 1.00 98.25 205 PHE A O 1
ATOM 1589 N N . THR A 1 206 ? 2.803 5.668 17.998 1.00 97.88 206 THR A N 1
ATOM 1590 C CA . THR A 1 206 ? 3.711 5.929 19.122 1.00 97.88 206 THR A CA 1
ATOM 1591 C C . THR A 1 206 ? 4.727 4.790 19.259 1.00 97.88 206 THR A C 1
ATOM 1593 O O . THR A 1 206 ? 4.460 3.662 18.852 1.00 97.88 206 THR A O 1
ATOM 1596 N N . LYS A 1 207 ? 5.890 5.066 19.870 1.00 94.88 207 LYS A N 1
ATOM 1597 C CA . LYS A 1 207 ? 6.988 4.085 20.018 1.00 94.88 207 LYS A CA 1
ATOM 1598 C C . LYS A 1 207 ? 6.582 2.802 20.762 1.00 94.88 207 LYS A C 1
ATOM 1600 O O . LYS A 1 207 ? 7.215 1.768 20.591 1.00 94.88 207 LYS A O 1
ATOM 1605 N N . GLY A 1 208 ? 5.557 2.872 21.616 1.00 96.19 208 GLY A N 1
ATOM 1606 C CA . GLY A 1 208 ? 5.075 1.716 22.376 1.00 96.19 208 GLY A CA 1
ATOM 1607 C C . GLY A 1 208 ? 4.320 0.695 21.522 1.00 96.19 208 GLY A C 1
ATOM 1608 O O . GLY A 1 208 ? 4.294 -0.482 21.873 1.00 96.19 208 GLY A O 1
ATOM 1609 N N . VAL A 1 209 ? 3.743 1.117 20.390 1.00 97.50 209 VAL A N 1
ATOM 1610 C CA . VAL A 1 209 ? 2.891 0.257 19.554 1.00 97.50 209 VAL A CA 1
ATOM 1611 C C . VAL A 1 209 ? 3.684 -0.885 18.933 1.00 97.50 209 VAL A C 1
ATOM 1613 O O . VAL A 1 209 ? 3.165 -1.991 18.852 1.00 97.50 209 VAL A O 1
ATOM 1616 N N . GLN A 1 210 ? 4.939 -0.659 18.527 1.00 95.38 210 GLN A N 1
ATOM 1617 C CA . GLN A 1 210 ? 5.757 -1.725 17.936 1.00 95.38 210 GLN A CA 1
ATOM 1618 C C . GLN A 1 210 ? 5.999 -2.861 18.935 1.00 95.38 210 GLN A C 1
ATOM 1620 O O . GLN A 1 210 ? 5.767 -4.018 18.607 1.00 95.38 210 GLN A O 1
ATOM 1625 N N . CYS A 1 211 ? 6.383 -2.519 20.166 1.00 95.81 211 CYS A N 1
ATOM 1626 C CA . CYS A 1 211 ? 6.608 -3.495 21.230 1.00 95.81 211 CYS A CA 1
ATOM 1627 C C . CYS A 1 211 ? 5.327 -4.290 21.538 1.00 95.81 211 CYS A C 1
ATOM 1629 O O . CYS A 1 211 ? 5.341 -5.517 21.580 1.00 95.81 211 CYS A O 1
ATOM 1631 N N . GLU A 1 212 ? 4.194 -3.596 21.672 1.00 97.19 212 GLU A N 1
ATOM 1632 C CA . GLU A 1 212 ? 2.895 -4.226 21.930 1.00 97.19 212 GLU A CA 1
ATOM 1633 C C . GLU A 1 212 ? 2.451 -5.144 20.775 1.00 97.19 212 GLU A C 1
ATOM 1635 O O . GLU A 1 212 ? 1.959 -6.249 21.007 1.00 97.19 212 GLU A O 1
ATOM 1640 N N . ARG A 1 213 ? 2.676 -4.729 19.522 1.00 96.94 213 ARG A N 1
ATOM 1641 C CA . ARG A 1 213 ? 2.413 -5.544 18.327 1.00 96.94 213 ARG A CA 1
ATOM 1642 C C . ARG A 1 213 ? 3.254 -6.817 18.337 1.00 96.94 213 ARG A C 1
ATOM 1644 O O . ARG A 1 213 ? 2.741 -7.885 18.015 1.00 96.94 213 ARG A O 1
ATOM 1651 N N . ASP A 1 214 ? 4.526 -6.717 18.703 1.00 96.06 214 ASP A N 1
ATOM 1652 C CA . ASP A 1 214 ? 5.432 -7.866 18.732 1.00 96.06 214 ASP A CA 1
ATOM 1653 C C . ASP A 1 214 ? 5.022 -8.866 19.827 1.00 96.06 214 ASP A C 1
ATOM 1655 O O . ASP A 1 214 ? 5.017 -10.077 19.590 1.00 96.06 214 ASP A O 1
ATOM 1659 N N . PHE A 1 215 ? 4.565 -8.380 20.987 1.00 95.94 215 PHE A N 1
ATOM 1660 C CA . PHE A 1 215 ? 3.954 -9.232 22.012 1.00 95.94 215 PHE A CA 1
ATOM 1661 C C . PHE A 1 215 ? 2.689 -9.939 21.513 1.00 95.94 215 PHE A C 1
ATOM 1663 O O . PHE A 1 215 ? 2.550 -11.146 21.718 1.00 95.94 215 PHE A O 1
ATOM 1670 N N . ALA A 1 216 ? 1.790 -9.227 20.827 1.00 95.88 216 ALA A N 1
ATOM 1671 C CA . ALA A 1 216 ? 0.591 -9.825 20.239 1.00 95.88 216 ALA A CA 1
ATOM 1672 C C . ALA A 1 216 ? 0.943 -10.900 19.191 1.00 95.88 216 ALA A C 1
ATOM 1674 O O . ALA A 1 216 ? 0.350 -11.982 19.184 1.00 95.88 216 ALA A O 1
ATOM 1675 N N . SER A 1 217 ? 1.968 -10.648 18.371 1.00 95.56 217 SER A N 1
ATOM 1676 C CA . SER A 1 217 ? 2.468 -11.587 17.361 1.00 95.56 217 SER A CA 1
ATOM 1677 C C . SER A 1 217 ? 2.952 -12.900 17.985 1.00 95.56 217 SER A C 1
ATOM 1679 O O . SER A 1 217 ? 2.623 -13.976 17.484 1.00 95.56 217 SER A O 1
ATOM 1681 N N . ASN A 1 218 ? 3.645 -12.841 19.128 1.00 94.75 218 ASN A N 1
ATOM 1682 C CA . ASN A 1 218 ? 4.066 -14.037 19.874 1.00 94.75 218 ASN A CA 1
ATOM 1683 C C . ASN A 1 218 ? 2.881 -14.874 20.391 1.00 94.75 218 ASN A C 1
ATOM 1685 O O . ASN A 1 218 ? 3.020 -16.078 20.591 1.00 94.75 218 ASN A O 1
ATOM 1689 N N . ALA A 1 219 ? 1.713 -14.255 20.575 1.00 92.75 219 ALA A N 1
ATOM 1690 C CA . ALA A 1 219 ? 0.462 -14.925 20.925 1.00 92.75 219 ALA A CA 1
ATOM 1691 C C . ALA A 1 219 ? -0.367 -15.353 19.693 1.00 92.75 219 ALA A C 1
ATOM 1693 O O . ALA A 1 219 ? -1.534 -15.722 19.829 1.00 92.75 219 ALA A O 1
ATOM 1694 N N . GLY A 1 220 ? 0.206 -15.290 18.485 1.00 94.75 220 GLY A N 1
ATOM 1695 C CA . GLY A 1 220 ? -0.466 -15.659 17.235 1.00 94.75 220 GLY A CA 1
ATOM 1696 C C . GLY A 1 220 ? -1.439 -14.603 16.703 1.00 94.75 220 GLY A C 1
ATOM 1697 O O . GLY A 1 220 ? -2.267 -14.919 15.850 1.00 94.75 220 GLY A O 1
ATOM 1698 N N . ARG A 1 221 ? -1.366 -13.359 17.199 1.00 96.69 221 ARG A N 1
ATOM 1699 C CA . ARG A 1 221 ? -2.171 -12.222 16.728 1.00 96.69 221 ARG A CA 1
ATOM 1700 C C . ARG A 1 221 ? -1.285 -11.268 15.939 1.00 96.69 221 ARG A C 1
ATOM 1702 O O . ARG A 1 221 ? -0.548 -10.464 16.502 1.00 96.69 221 ARG A O 1
ATOM 1709 N N . ILE A 1 222 ? -1.339 -11.378 14.620 1.00 96.88 222 ILE A N 1
ATOM 1710 C CA . ILE A 1 222 ? -0.494 -10.620 13.702 1.00 96.88 222 ILE A CA 1
ATOM 1711 C C . ILE A 1 222 ? -1.244 -9.353 13.294 1.00 96.88 222 ILE A C 1
ATOM 1713 O O . ILE A 1 222 ? -2.261 -9.423 12.612 1.00 96.88 222 ILE A O 1
ATOM 1717 N N . VAL A 1 223 ? -0.730 -8.189 13.690 1.00 97.38 223 VAL A N 1
ATOM 1718 C CA . VAL A 1 223 ? -1.276 -6.892 13.267 1.00 97.38 223 VAL A CA 1
ATOM 1719 C C . VAL A 1 223 ? -0.237 -6.156 12.436 1.00 97.38 223 VAL A C 1
ATOM 1721 O O . VAL A 1 223 ? 0.827 -5.789 12.936 1.00 97.38 223 VAL A O 1
ATOM 1724 N N . GLU A 1 224 ? -0.535 -5.924 11.164 1.00 97.69 224 GLU A N 1
ATOM 1725 C CA . GLU A 1 224 ? 0.278 -5.053 10.324 1.00 97.69 224 GLU A CA 1
ATOM 1726 C C . GLU A 1 224 ? -0.132 -3.586 10.528 1.00 97.69 224 GLU A C 1
ATOM 1728 O O . GLU A 1 224 ? -1.310 -3.230 10.526 1.00 97.69 224 GLU A O 1
ATOM 1733 N N . LEU A 1 225 ? 0.875 -2.732 10.728 1.00 97.88 225 LEU A N 1
ATOM 1734 C CA . LEU A 1 225 ? 0.714 -1.303 10.976 1.00 97.88 225 LEU A CA 1
ATOM 1735 C C . LEU A 1 225 ? 0.945 -0.529 9.676 1.00 97.88 225 LEU A C 1
ATOM 1737 O O . LEU A 1 225 ? 2.005 -0.657 9.055 1.00 97.88 225 LEU A O 1
ATOM 1741 N N . VAL A 1 226 ? -0.030 0.286 9.283 1.00 98.31 226 VAL A N 1
ATOM 1742 C CA . VAL A 1 226 ? 0.022 1.125 8.081 1.00 98.31 226 VAL A CA 1
ATOM 1743 C C . VAL A 1 226 ? -0.116 2.580 8.514 1.00 98.31 226 VAL A C 1
ATOM 1745 O O . VAL A 1 226 ? -1.163 2.989 9.010 1.00 98.31 226 VAL A O 1
ATOM 1748 N N . ASP A 1 227 ? 0.964 3.343 8.389 1.00 98.06 227 ASP A N 1
ATOM 1749 C CA . ASP A 1 227 ? 0.984 4.771 8.705 1.00 98.06 227 ASP A CA 1
ATOM 1750 C C . ASP A 1 227 ? 0.555 5.630 7.507 1.00 98.06 227 ASP A C 1
ATOM 1752 O O . ASP A 1 227 ? 0.258 5.124 6.421 1.00 98.06 227 ASP A O 1
ATOM 1756 N N . GLY A 1 228 ? 0.510 6.946 7.717 1.00 97.69 228 GLY A N 1
ATOM 1757 C CA . GLY A 1 228 ? 0.060 7.905 6.717 1.00 97.69 228 GLY A CA 1
ATOM 1758 C C . GLY A 1 228 ? 0.948 7.938 5.473 1.00 97.69 228 GLY A C 1
ATOM 1759 O O . GLY A 1 228 ? 0.435 8.189 4.386 1.00 97.69 228 GLY A O 1
ATOM 1760 N N . GLU A 1 229 ? 2.245 7.639 5.604 1.00 96.62 229 GLU A N 1
ATOM 1761 C CA . GLU A 1 229 ? 3.182 7.575 4.475 1.00 96.62 229 GLU A CA 1
ATOM 1762 C C . GLU A 1 229 ? 2.871 6.365 3.588 1.00 96.62 229 GLU A C 1
ATOM 1764 O O . GLU A 1 229 ? 2.662 6.508 2.382 1.00 96.62 229 GLU A O 1
ATOM 1769 N N . ARG A 1 230 ? 2.727 5.174 4.185 1.00 96.94 230 ARG A N 1
ATOM 1770 C CA . ARG A 1 230 ? 2.328 3.966 3.443 1.00 96.94 230 ARG A CA 1
ATOM 1771 C C . ARG A 1 230 ? 0.916 4.071 2.871 1.00 96.94 230 ARG A C 1
ATOM 1773 O O . ARG A 1 230 ? 0.643 3.533 1.795 1.00 96.94 230 ARG A O 1
ATOM 1780 N N . PHE A 1 231 ? 0.011 4.741 3.582 1.00 97.19 231 PHE A N 1
ATOM 1781 C CA . PHE A 1 231 ? -1.352 4.976 3.121 1.00 97.19 231 PHE A CA 1
ATOM 1782 C C . PHE A 1 231 ? -1.385 5.905 1.901 1.00 97.19 231 PHE A C 1
ATOM 1784 O O . PHE A 1 231 ? -1.978 5.544 0.885 1.00 97.19 231 PHE A O 1
ATOM 1791 N N . ILE A 1 232 ? -0.732 7.074 1.969 1.00 94.38 232 ILE A N 1
ATOM 1792 C CA . ILE A 1 232 ? -0.763 8.051 0.871 1.00 94.38 232 ILE A CA 1
ATOM 1793 C C . ILE A 1 232 ? -0.033 7.536 -0.369 1.00 94.38 232 ILE A C 1
ATOM 1795 O O . ILE A 1 232 ? -0.512 7.762 -1.477 1.00 94.38 232 ILE A O 1
ATOM 1799 N N . ALA A 1 233 ? 1.057 6.781 -0.190 1.00 93.00 233 ALA A N 1
ATOM 1800 C CA . ALA A 1 233 ? 1.743 6.111 -1.288 1.00 93.00 233 ALA A CA 1
ATOM 1801 C C . ALA A 1 233 ? 0.782 5.175 -2.038 1.00 93.00 233 ALA A C 1
ATOM 1803 O O . ALA A 1 233 ? 0.591 5.321 -3.242 1.00 93.00 233 ALA A O 1
ATOM 1804 N N . ALA A 1 234 ? 0.084 4.280 -1.329 1.00 92.88 234 ALA A N 1
ATOM 1805 C CA . ALA A 1 234 ? -0.893 3.389 -1.954 1.00 92.88 234 ALA A CA 1
ATOM 1806 C C . ALA A 1 234 ? -2.070 4.144 -2.602 1.00 92.88 234 ALA A C 1
ATOM 1808 O O . ALA A 1 234 ? -2.507 3.775 -3.694 1.00 92.88 234 ALA A O 1
ATOM 1809 N N . LEU A 1 235 ? -2.565 5.212 -1.967 1.00 91.44 235 LEU A N 1
ATOM 1810 C CA . LEU A 1 235 ? -3.649 6.042 -2.502 1.00 91.44 235 LEU A CA 1
ATOM 1811 C C . LEU A 1 235 ? -3.247 6.754 -3.800 1.00 91.44 235 LEU A C 1
ATOM 1813 O O . LEU A 1 235 ? -4.035 6.800 -4.746 1.00 91.44 235 LEU A O 1
ATOM 1817 N N . ASN A 1 236 ? -2.025 7.280 -3.879 1.00 88.19 236 ASN A N 1
ATOM 1818 C CA . ASN A 1 236 ? -1.522 7.926 -5.090 1.00 88.19 236 ASN A CA 1
ATOM 1819 C C . ASN A 1 236 ? -1.405 6.929 -6.246 1.00 88.19 236 ASN A C 1
ATOM 1821 O O . ASN A 1 236 ? -1.795 7.262 -7.359 1.00 88.19 236 ASN A O 1
ATOM 1825 N N . LEU A 1 237 ? -0.989 5.686 -5.976 1.00 84.62 237 LEU A N 1
ATOM 1826 C CA . LEU A 1 237 ? -0.959 4.628 -6.995 1.00 84.62 237 LEU A CA 1
ATOM 1827 C C . LEU A 1 237 ? -2.348 4.160 -7.437 1.00 84.62 237 LEU A C 1
ATOM 1829 O O . LEU A 1 237 ? -2.490 3.665 -8.550 1.00 84.62 237 LEU A O 1
ATOM 1833 N N . SER A 1 238 ? -3.351 4.300 -6.571 1.00 81.31 238 SER A N 1
ATOM 1834 C CA . SER A 1 238 ? -4.729 3.847 -6.813 1.00 81.31 238 SER A CA 1
ATOM 1835 C C . SER A 1 238 ? -5.628 4.940 -7.405 1.00 81.31 238 SER A C 1
ATOM 1837 O O . SER A 1 238 ? -6.741 4.670 -7.850 1.00 81.31 238 SER A O 1
ATOM 1839 N N . SER A 1 239 ? -5.167 6.195 -7.423 1.00 78.00 239 SER A N 1
ATOM 1840 C CA . SER A 1 239 ? -5.935 7.355 -7.887 1.00 78.00 239 SER A CA 1
ATOM 1841 C C . SER A 1 239 ? -5.374 7.935 -9.187 1.00 78.00 239 SER A C 1
ATOM 1843 O O . SER A 1 239 ? -4.194 7.811 -9.493 1.00 78.00 239 SER A O 1
ATOM 1845 N N . LYS A 1 240 ? -6.228 8.590 -9.985 1.00 72.06 240 LYS A N 1
ATOM 1846 C CA . LYS A 1 240 ? -5.815 9.269 -11.233 1.00 72.06 240 LYS A CA 1
ATOM 1847 C C . LYS A 1 240 ? -5.115 10.611 -11.011 1.00 72.06 240 LYS A C 1
ATOM 1849 O O . LYS A 1 240 ? -4.713 11.248 -11.978 1.00 72.06 240 LYS A O 1
ATOM 1854 N N . LEU A 1 241 ? -5.056 11.099 -9.772 1.00 73.81 241 LEU A N 1
ATOM 1855 C CA . LEU A 1 241 ? -4.738 12.506 -9.515 1.00 73.81 241 LEU A CA 1
ATOM 1856 C C . LEU A 1 241 ? -3.251 12.832 -9.630 1.00 73.81 241 LEU A C 1
ATOM 1858 O O . LEU A 1 241 ? -2.902 13.979 -9.897 1.00 73.81 241 LEU A O 1
ATOM 1862 N N . HIS A 1 242 ? -2.383 11.845 -9.426 1.00 73.31 242 HIS A N 1
ATOM 1863 C CA . HIS A 1 242 ? -0.945 12.053 -9.395 1.00 73.31 242 HIS A CA 1
ATOM 1864 C C . HIS A 1 242 ? -0.248 10.987 -10.229 1.00 73.31 242 HIS A C 1
ATOM 1866 O O . HIS A 1 242 ? -0.673 9.837 -10.275 1.00 73.31 242 HIS A O 1
ATOM 1872 N N . ILE A 1 243 ? 0.837 11.385 -10.887 1.00 77.25 243 ILE A N 1
ATOM 1873 C CA . ILE A 1 243 ? 1.726 10.447 -11.561 1.00 77.25 243 ILE A CA 1
ATOM 1874 C C . ILE A 1 243 ? 2.563 9.747 -10.476 1.00 77.25 243 ILE A C 1
ATOM 1876 O O . ILE A 1 243 ? 3.240 10.457 -9.728 1.00 77.25 243 ILE A O 1
ATOM 1880 N N . PRO A 1 244 ? 2.547 8.402 -10.400 1.00 79.50 244 PRO A N 1
ATOM 1881 C CA . PRO A 1 244 ? 3.373 7.629 -9.480 1.00 79.50 244 PRO A CA 1
ATOM 1882 C C . PRO A 1 244 ? 4.854 8.003 -9.517 1.00 79.50 244 PRO A C 1
ATOM 1884 O O . PRO A 1 244 ? 5.476 8.010 -10.589 1.00 79.50 244 PRO A O 1
ATOM 1887 N N . LYS A 1 245 ? 5.421 8.247 -8.334 1.00 87.25 245 LYS A N 1
ATOM 1888 C CA . LYS A 1 245 ? 6.863 8.437 -8.135 1.00 87.25 245 LYS A CA 1
ATOM 1889 C C . LYS A 1 245 ? 7.555 7.161 -7.668 1.00 87.25 245 LYS A C 1
ATOM 1891 O O . LYS A 1 245 ? 6.916 6.223 -7.185 1.00 87.25 245 LYS A O 1
ATOM 1896 N N . LEU A 1 246 ? 8.880 7.122 -7.811 1.00 89.31 246 LEU A N 1
ATOM 1897 C CA . LEU A 1 246 ? 9.676 5.951 -7.447 1.00 89.31 246 LEU A CA 1
ATOM 1898 C C . LEU A 1 246 ? 9.581 5.614 -5.953 1.00 89.31 246 LEU A C 1
ATOM 1900 O O . LEU A 1 246 ? 9.414 4.449 -5.600 1.00 89.31 246 LEU A O 1
ATOM 1904 N N . ASP A 1 247 ? 9.673 6.615 -5.082 1.00 90.12 247 ASP A N 1
ATOM 1905 C CA . ASP A 1 247 ? 9.589 6.457 -3.627 1.00 90.12 247 ASP A CA 1
ATOM 1906 C C . ASP A 1 247 ? 8.222 5.918 -3.175 1.00 90.12 247 ASP A C 1
ATOM 1908 O O . ASP A 1 247 ? 8.155 5.013 -2.339 1.00 90.12 247 ASP A O 1
ATOM 1912 N N . GLU A 1 248 ? 7.138 6.403 -3.780 1.00 89.56 248 GLU A N 1
ATOM 1913 C CA . GLU A 1 248 ? 5.776 5.921 -3.530 1.00 89.56 248 GLU A CA 1
ATOM 1914 C C . GLU A 1 248 ? 5.626 4.447 -3.914 1.00 89.56 248 GLU A C 1
ATOM 1916 O O . GLU A 1 248 ? 5.142 3.650 -3.110 1.00 89.56 248 GLU A O 1
ATOM 1921 N N . ILE A 1 249 ? 6.098 4.057 -5.106 1.00 88.75 249 ILE A N 1
ATOM 1922 C CA . ILE A 1 249 ? 6.065 2.657 -5.551 1.00 88.75 249 ILE A CA 1
ATOM 1923 C C . ILE A 1 249 ? 6.887 1.783 -4.611 1.00 88.75 249 ILE A C 1
ATOM 1925 O O . ILE A 1 249 ? 6.373 0.780 -4.126 1.00 88.75 249 ILE A O 1
ATOM 1929 N N . LEU A 1 250 ? 8.125 2.169 -4.292 1.00 90.25 250 LEU A N 1
ATOM 1930 C CA . LEU A 1 250 ? 8.997 1.380 -3.415 1.00 90.25 250 LEU A CA 1
ATOM 1931 C C . LEU A 1 250 ? 8.448 1.234 -1.985 1.00 90.25 250 LEU A C 1
ATOM 1933 O O . LEU A 1 250 ? 8.765 0.261 -1.298 1.00 90.25 250 LEU A O 1
ATOM 1937 N N . THR A 1 251 ? 7.596 2.156 -1.538 1.00 90.56 251 THR A N 1
ATOM 1938 C CA . THR A 1 251 ? 6.940 2.081 -0.223 1.00 90.56 251 THR A CA 1
ATOM 1939 C C . THR A 1 251 ? 5.907 0.948 -0.146 1.00 90.56 251 THR A C 1
ATOM 1941 O O . THR A 1 251 ? 5.679 0.389 0.930 1.00 90.56 251 THR A O 1
ATOM 1944 N N . VAL A 1 252 ? 5.279 0.587 -1.272 1.00 87.31 252 VAL A N 1
ATOM 1945 C CA . VAL A 1 252 ? 4.140 -0.356 -1.314 1.00 87.31 252 VAL A CA 1
ATOM 1946 C C . VAL A 1 252 ? 4.250 -1.433 -2.398 1.00 87.31 252 VAL A C 1
ATOM 1948 O O . VAL A 1 252 ? 3.260 -2.107 -2.682 1.00 87.31 252 VAL A O 1
ATOM 1951 N N . ALA A 1 253 ? 5.424 -1.575 -3.014 1.00 87.94 253 ALA A N 1
ATOM 1952 C CA . ALA A 1 253 ? 5.794 -2.609 -3.972 1.00 87.94 253 ALA A CA 1
ATOM 1953 C C . ALA A 1 253 ? 7.326 -2.697 -4.086 1.00 87.94 253 ALA A C 1
ATOM 1955 O O . ALA A 1 253 ? 8.042 -1.724 -3.877 1.00 87.94 253 ALA A O 1
ATOM 1956 N N . GLN A 1 254 ? 7.860 -3.864 -4.445 1.00 87.31 254 GLN A N 1
ATOM 1957 C CA . GLN A 1 254 ? 9.295 -4.044 -4.698 1.00 87.31 254 GLN A CA 1
ATOM 1958 C C . GLN A 1 254 ? 9.496 -4.782 -6.026 1.00 87.31 254 GLN A C 1
ATOM 1960 O O . GLN A 1 254 ? 8.777 -5.757 -6.264 1.00 87.31 254 GLN A O 1
ATOM 1965 N N . PRO A 1 255 ? 10.451 -4.369 -6.888 1.00 89.00 255 PRO A N 1
ATOM 1966 C CA . PRO A 1 255 ? 10.784 -5.084 -8.120 1.00 89.00 255 PRO A CA 1
ATOM 1967 C C . PRO A 1 255 ? 11.519 -6.381 -7.771 1.00 89.00 255 PRO A C 1
ATOM 1969 O O . PRO A 1 255 ? 12.748 -6.415 -7.705 1.00 89.00 255 PRO A O 1
ATOM 1972 N N . SER A 1 256 ? 10.768 -7.442 -7.486 1.00 88.44 256 SER A N 1
ATOM 1973 C CA . SER A 1 256 ? 11.314 -8.677 -6.905 1.00 88.44 256 SER A CA 1
ATOM 1974 C C . SER A 1 256 ? 11.259 -9.886 -7.835 1.00 88.44 256 SER A C 1
ATOM 1976 O O . SER A 1 256 ? 11.952 -10.868 -7.580 1.00 88.44 256 SER A O 1
ATOM 1978 N N . THR A 1 257 ? 10.529 -9.799 -8.953 1.00 90.19 257 THR A N 1
ATOM 1979 C CA . THR A 1 257 ? 10.454 -10.898 -9.924 1.00 90.19 257 THR A CA 1
ATOM 1980 C C . THR A 1 257 ? 11.616 -10.845 -10.894 1.00 90.19 257 THR A C 1
ATOM 1982 O O . THR A 1 257 ? 11.698 -9.874 -11.645 1.00 90.19 257 THR A O 1
ATOM 1985 N N . PRO A 1 258 ? 12.498 -11.854 -10.943 1.00 92.19 258 PRO A N 1
ATOM 1986 C CA . PRO A 1 258 ? 13.553 -11.902 -11.944 1.00 92.19 258 PRO A CA 1
ATOM 1987 C C . PRO A 1 258 ? 12.949 -12.098 -13.341 1.00 92.19 258 PRO A C 1
ATOM 1989 O O . PRO A 1 258 ? 12.144 -13.003 -13.557 1.00 92.19 258 PRO A O 1
ATOM 1992 N N . ILE A 1 259 ? 13.349 -11.253 -14.291 1.00 93.56 259 ILE A N 1
ATOM 1993 C CA . ILE A 1 259 ? 12.882 -11.305 -15.686 1.00 93.56 259 ILE A CA 1
ATOM 1994 C C . ILE A 1 259 ? 14.021 -11.486 -16.694 1.00 93.56 259 ILE A C 1
ATOM 1996 O O . ILE A 1 259 ? 13.770 -11.935 -17.813 1.00 93.56 259 ILE A O 1
ATOM 2000 N N . LEU A 1 260 ? 15.261 -11.177 -16.307 1.00 94.12 260 LEU A N 1
ATOM 2001 C CA . LEU A 1 260 ? 16.461 -11.370 -17.120 1.00 94.12 260 LEU A CA 1
ATOM 2002 C C . LEU A 1 260 ? 17.666 -11.630 -16.213 1.00 94.12 260 LEU A C 1
ATOM 2004 O O . LEU A 1 260 ? 17.854 -10.920 -15.229 1.00 94.12 260 LEU A O 1
ATOM 2008 N N . GLY A 1 261 ? 18.500 -12.597 -16.583 1.00 93.81 261 GLY A N 1
ATOM 2009 C CA . GLY A 1 261 ? 19.812 -12.826 -15.985 1.00 93.81 261 GLY A CA 1
ATOM 2010 C C . GLY A 1 261 ? 20.785 -13.258 -17.074 1.00 93.81 261 GLY A C 1
ATOM 2011 O O . GLY A 1 261 ? 20.549 -14.270 -17.732 1.00 93.81 261 GLY A O 1
ATOM 2012 N N . GLU A 1 262 ? 21.841 -12.486 -17.305 1.00 93.75 262 GLU A N 1
ATOM 2013 C CA . GLU A 1 262 ? 22.790 -12.723 -18.396 1.00 93.75 262 GLU A CA 1
ATOM 2014 C C . GLU A 1 262 ? 24.203 -12.260 -18.026 1.00 93.75 262 GLU A C 1
ATOM 2016 O O . GLU A 1 262 ? 24.384 -11.372 -17.195 1.00 93.75 262 GLU A O 1
ATOM 2021 N N . ILE A 1 263 ? 25.214 -12.860 -18.655 1.00 90.81 263 ILE A N 1
ATOM 2022 C CA . ILE A 1 263 ? 26.594 -12.363 -18.608 1.00 90.81 263 ILE A CA 1
ATOM 2023 C C . ILE A 1 263 ? 26.813 -11.527 -19.867 1.00 90.81 263 ILE A C 1
ATOM 2025 O O . ILE A 1 263 ? 26.516 -11.980 -20.973 1.00 90.81 263 ILE A O 1
ATOM 2029 N N . ARG A 1 264 ? 27.311 -10.308 -19.688 1.00 85.62 264 ARG A N 1
ATOM 2030 C CA . ARG A 1 264 ? 27.627 -9.349 -20.747 1.00 85.62 264 ARG A CA 1
ATOM 2031 C C . ARG A 1 264 ? 29.112 -9.044 -20.700 1.00 85.62 264 ARG A C 1
ATOM 2033 O O . ARG A 1 264 ? 29.652 -8.855 -19.613 1.00 85.62 264 ARG A O 1
ATOM 2040 N N . ASP A 1 265 ? 29.730 -8.956 -21.865 1.00 81.06 265 ASP A N 1
ATOM 2041 C CA . ASP A 1 265 ? 31.057 -8.362 -21.971 1.00 81.06 265 ASP A CA 1
ATOM 2042 C C . ASP A 1 265 ? 30.892 -6.823 -21.897 1.00 81.06 265 ASP A C 1
ATOM 2044 O O . ASP A 1 265 ? 29.922 -6.289 -22.454 1.00 81.06 265 ASP A O 1
ATOM 2048 N N . LEU A 1 266 ? 31.745 -6.152 -21.113 1.00 68.81 266 LEU A N 1
ATOM 2049 C CA . LEU A 1 266 ? 31.675 -4.720 -20.772 1.00 68.81 266 LEU A CA 1
ATOM 2050 C C . LEU A 1 266 ? 32.305 -3.808 -21.834 1.00 68.81 266 LEU A C 1
ATOM 2052 O O . LEU A 1 266 ? 33.307 -4.208 -22.465 1.00 68.81 266 LEU A O 1
#

pLDDT: mean 88.37, std 10.91, range [44.06, 98.5]

Secondary structure (DSSP, 8-state):
-PPPSSS--GGG--HHHHHHHHHS-B-TTT-SS-BPEEEEEEEEE-SSSEEEEEEEEE-TTT--EEEEEEEEEE-SS-TTEEEEEEEEEEE--SS--SSS-HHHHHHHHHHHHHHHTT-S----HHHHHHHHHHHHHHTT-EEEEPPSSSSTT--EEEEETTTEEEEEEEE--SSPB-HHHHHHHHHHHHHHT--EEEEEESS-B-HHHHHHHHHHHHTT-EEEEE-HHHHHHHHHHHSSSSPPPHHHHHHH----EEEEEEEEE-